Protein AF-A0A8J3EZW5-F1 (afdb_monomer)

Organism: NCBI:txid1769422

pLDDT: mean 78.58, std 23.77, range [29.58, 97.38]

Secondary structure (DSSP, 8-state):
---HHHHHHHHHHHHHHTT-PPPPHHHHHHHHHHS-TT--HHHHHHHHHHHHHH--SSPPPPHHHHHHHHHHHHHHTSPPHHHHHHHHHHHHHHHTSPPPHHHHHHHHHHHHTT--HHHHHHHHH-TT-HHHHHHH-------TT--------TTS-----------------------------

Nearest PDB structures (foldseek):
  8a22-assembly1_Ba  TM=3.386E-01  e=8.546E+00  Polytomella magna

Structure (mmCIF, N/CA/C/O backbone):
data_AF-A0A8J3EZW5-F1
#
_entry.id   AF-A0A8J3EZW5-F1
#
loop_
_atom_site.group_PDB
_atom_site.id
_atom_site.type_symbol
_atom_site.label_atom_id
_atom_site.label_alt_id
_atom_site.label_comp_id
_atom_site.label_asym_id
_atom_site.label_entity_id
_atom_site.label_seq_id
_atom_site.pdbx_PDB_ins_code
_atom_site.Cartn_x
_atom_site.Cartn_y
_atom_site.Cartn_z
_atom_site.occupancy
_atom_site.B_iso_or_equiv
_atom_site.auth_seq_id
_atom_site.auth_comp_id
_atom_site.auth_asym_id
_atom_site.auth_atom_id
_atom_site.pdbx_PDB_model_num
ATOM 1 N N . MET A 1 1 ? 6.376 -8.575 -1.047 1.00 81.88 1 MET A N 1
ATOM 2 C CA . MET A 1 1 ? 7.688 -8.166 -1.581 1.00 81.88 1 MET A CA 1
ATOM 3 C C . MET A 1 1 ? 7.704 -8.375 -3.080 1.00 81.88 1 MET A C 1
ATOM 5 O O . MET A 1 1 ? 7.198 -9.392 -3.545 1.00 81.88 1 MET A O 1
ATOM 9 N N . ILE A 1 2 ? 8.243 -7.406 -3.815 1.00 90.25 2 ILE A N 1
ATOM 10 C CA . ILE A 1 2 ? 8.359 -7.449 -5.274 1.00 90.25 2 ILE A CA 1
ATOM 11 C C . ILE A 1 2 ? 9.535 -8.356 -5.648 1.00 90.25 2 ILE A C 1
ATOM 13 O O . ILE A 1 2 ? 10.631 -8.223 -5.114 1.00 90.25 2 ILE A O 1
ATOM 17 N N . THR A 1 3 ? 9.293 -9.305 -6.547 1.00 93.94 3 THR A N 1
ATOM 18 C CA . THR A 1 3 ? 10.327 -10.206 -7.078 1.00 93.94 3 THR A CA 1
ATOM 19 C C . THR A 1 3 ? 11.099 -9.544 -8.224 1.00 93.94 3 THR A C 1
ATOM 21 O O . THR A 1 3 ? 10.545 -8.668 -8.893 1.00 93.94 3 THR A O 1
ATOM 24 N N . PRO A 1 4 ? 12.323 -10.002 -8.553 1.00 94.06 4 PRO A N 1
ATOM 25 C CA . PRO A 1 4 ? 13.078 -9.468 -9.689 1.00 94.06 4 PRO A CA 1
ATOM 26 C C . PRO A 1 4 ? 12.307 -9.512 -11.011 1.00 94.06 4 PRO A C 1
ATOM 28 O O . PRO A 1 4 ? 12.302 -8.546 -11.765 1.00 94.06 4 PRO A O 1
ATOM 31 N N . LYS A 1 5 ? 11.549 -10.588 -11.252 1.00 94.56 5 LYS A N 1
ATOM 32 C CA . LYS A 1 5 ? 10.679 -10.709 -12.430 1.00 94.56 5 LYS A CA 1
ATOM 33 C C . LYS A 1 5 ? 9.590 -9.630 -12.468 1.00 94.56 5 LYS A C 1
ATOM 35 O O . LYS A 1 5 ? 9.271 -9.106 -13.531 1.00 94.56 5 LYS A O 1
ATOM 40 N N . GLN A 1 6 ? 9.001 -9.308 -11.319 1.00 95.50 6 GLN A N 1
ATOM 41 C CA . GLN A 1 6 ? 7.971 -8.274 -11.218 1.00 95.50 6 GLN A CA 1
ATOM 42 C C . GLN A 1 6 ? 8.565 -6.867 -11.351 1.00 95.50 6 GLN A C 1
ATOM 44 O O . GLN A 1 6 ? 7.979 -6.032 -12.035 1.00 95.50 6 GLN A O 1
ATOM 49 N N . ALA A 1 7 ? 9.734 -6.618 -10.758 1.00 95.06 7 ALA A N 1
ATOM 50 C CA . ALA A 1 7 ? 10.471 -5.370 -10.937 1.00 95.06 7 ALA A CA 1
ATOM 51 C C . ALA A 1 7 ? 10.859 -5.150 -12.405 1.00 95.06 7 ALA A C 1
ATOM 53 O O . ALA A 1 7 ? 10.607 -4.074 -12.943 1.00 95.06 7 ALA A O 1
ATOM 54 N N . ALA A 1 8 ? 11.347 -6.191 -13.086 1.00 95.06 8 ALA A N 1
ATOM 55 C CA . ALA A 1 8 ? 11.628 -6.143 -14.516 1.00 95.06 8 ALA A CA 1
ATOM 56 C C . ALA A 1 8 ? 10.375 -5.766 -15.319 1.00 95.06 8 ALA A C 1
ATOM 58 O O . ALA A 1 8 ? 10.447 -4.879 -16.158 1.00 95.06 8 ALA A O 1
ATOM 59 N N . ALA A 1 9 ? 9.208 -6.344 -15.010 1.00 95.19 9 ALA A N 1
ATOM 60 C CA . ALA A 1 9 ? 7.954 -5.989 -15.680 1.00 95.19 9 ALA A CA 1
ATOM 61 C C . ALA A 1 9 ? 7.534 -4.521 -15.456 1.00 95.19 9 ALA A C 1
ATOM 63 O O . ALA A 1 9 ? 6.994 -3.885 -16.366 1.00 95.19 9 ALA A O 1
ATOM 64 N N . ILE A 1 10 ? 7.780 -3.967 -14.263 1.00 95.38 10 ILE A N 1
ATOM 65 C CA . ILE A 1 10 ? 7.526 -2.550 -13.965 1.00 95.38 10 ILE A CA 1
ATOM 66 C C . ILE A 1 10 ? 8.482 -1.661 -14.773 1.00 95.38 10 ILE A C 1
ATOM 68 O O . ILE A 1 10 ? 8.026 -0.729 -15.437 1.00 95.38 10 ILE A O 1
ATOM 72 N N . LEU A 1 11 ? 9.780 -1.978 -14.778 1.00 95.12 11 LEU A N 1
ATOM 73 C CA . LEU A 1 11 ? 10.787 -1.258 -15.560 1.00 95.12 11 LEU A CA 1
ATOM 74 C C . LEU A 1 11 ? 10.524 -1.347 -17.063 1.00 95.12 11 LEU A C 1
ATOM 76 O O . LEU A 1 11 ? 10.624 -0.335 -17.744 1.00 95.12 11 LEU A O 1
ATOM 80 N N . THR A 1 12 ? 10.092 -2.502 -17.583 1.00 94.69 12 THR A N 1
ATOM 81 C CA . THR A 1 12 ? 9.681 -2.638 -18.991 1.00 94.69 12 THR A CA 1
ATOM 82 C C . THR A 1 12 ? 8.599 -1.622 -19.317 1.00 94.69 12 THR A C 1
ATOM 84 O O . THR A 1 12 ? 8.679 -0.927 -20.324 1.00 94.69 12 THR A O 1
ATOM 87 N N . LYS A 1 13 ? 7.590 -1.496 -18.449 1.00 93.00 13 LYS A N 1
ATOM 88 C CA . LYS A 1 13 ? 6.504 -0.545 -18.666 1.00 93.00 13 LYS A CA 1
ATOM 89 C C . LYS A 1 13 ? 6.995 0.899 -18.679 1.00 93.00 13 LYS A C 1
ATOM 91 O O . LYS A 1 13 ? 6.542 1.665 -19.520 1.00 93.00 13 LYS A O 1
ATOM 96 N N . ILE A 1 14 ? 7.906 1.258 -17.778 1.00 93.38 14 ILE A N 1
ATOM 97 C CA . ILE A 1 14 ? 8.523 2.589 -17.751 1.00 93.38 14 ILE A CA 1
ATOM 98 C C . ILE A 1 14 ? 9.315 2.817 -19.044 1.00 93.38 14 ILE A C 1
ATOM 100 O O . ILE A 1 14 ? 9.076 3.799 -19.738 1.00 93.38 14 ILE A O 1
ATOM 104 N N . ASN A 1 15 ? 10.180 1.880 -19.426 1.00 92.50 15 ASN A N 1
ATOM 105 C CA . ASN A 1 15 ? 11.034 1.989 -20.608 1.00 92.50 15 ASN A CA 1
ATOM 106 C C . ASN A 1 15 ? 10.245 2.045 -21.921 1.00 92.50 15 ASN A C 1
ATOM 108 O O . ASN A 1 15 ? 10.671 2.725 -22.853 1.00 92.50 15 ASN A O 1
ATOM 112 N N . LEU A 1 16 ? 9.085 1.384 -22.006 1.00 91.44 16 LEU A N 1
ATOM 113 C CA . LEU A 1 16 ? 8.186 1.479 -23.160 1.00 91.44 16 LEU A CA 1
ATOM 114 C C . LEU A 1 16 ? 7.718 2.918 -23.417 1.00 91.44 16 LEU A C 1
ATOM 116 O O . LEU A 1 16 ? 7.551 3.294 -24.574 1.00 91.44 16 LEU A O 1
ATOM 120 N N . HIS A 1 17 ? 7.563 3.735 -22.370 1.00 89.44 17 HIS A N 1
ATOM 121 C CA . HIS A 1 17 ? 7.252 5.159 -22.526 1.00 89.44 17 HIS A CA 1
ATOM 122 C C . HIS A 1 17 ? 8.440 5.983 -23.046 1.00 89.44 17 HIS A C 1
ATOM 124 O O . HIS A 1 17 ? 8.227 7.065 -23.581 1.00 89.44 17 HIS A O 1
ATOM 130 N N . HIS A 1 18 ? 9.667 5.460 -22.951 1.00 88.69 18 HIS A N 1
ATOM 131 C CA . HIS A 1 18 ? 10.911 6.137 -23.342 1.00 88.69 18 HIS A CA 1
ATOM 132 C C . HIS A 1 18 ? 11.586 5.479 -24.551 1.00 88.69 18 HIS A C 1
ATOM 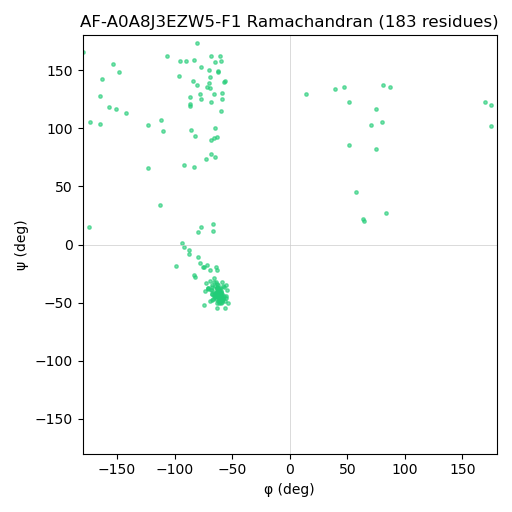134 O O . HIS A 1 18 ? 12.808 5.428 -24.631 1.00 88.69 18 HIS A O 1
ATOM 140 N N . GLY A 1 19 ? 10.802 4.942 -25.490 1.00 87.75 19 GLY A N 1
ATOM 141 C CA . GLY A 1 19 ? 11.341 4.355 -26.722 1.00 87.75 19 GLY A CA 1
ATOM 142 C C . GLY A 1 19 ? 11.808 2.905 -26.586 1.00 87.75 19 GLY A C 1
ATOM 143 O O . GLY A 1 19 ? 12.676 2.472 -27.337 1.00 87.75 19 GLY A O 1
ATOM 144 N N . ASN A 1 20 ? 11.222 2.146 -25.652 1.00 88.31 20 ASN A N 1
ATOM 145 C CA . ASN A 1 20 ? 11.522 0.728 -25.427 1.00 88.31 20 ASN A CA 1
ATOM 146 C C . ASN A 1 20 ? 13.008 0.475 -25.108 1.00 88.31 20 ASN A C 1
ATOM 148 O O . ASN A 1 20 ? 13.639 -0.431 -25.654 1.00 88.31 20 ASN A O 1
ATOM 152 N N . MET A 1 21 ? 13.561 1.302 -24.219 1.00 87.88 21 MET A N 1
ATOM 153 C CA . MET A 1 21 ? 14.942 1.177 -23.754 1.00 87.88 21 MET A CA 1
ATOM 154 C C . MET A 1 21 ? 15.200 -0.213 -23.145 1.00 87.88 21 MET A C 1
ATOM 156 O O . MET A 1 21 ? 14.344 -0.734 -22.417 1.00 87.88 21 MET A O 1
ATOM 160 N N . PRO A 1 22 ? 16.372 -0.822 -23.398 1.00 90.38 22 PRO A N 1
ATOM 161 C CA . PRO A 1 22 ? 16.718 -2.103 -22.800 1.00 90.38 22 PRO A CA 1
ATOM 162 C C . PRO A 1 22 ? 16.791 -1.986 -21.274 1.00 90.38 22 PRO A C 1
ATOM 164 O O . PRO A 1 22 ? 17.115 -0.931 -20.725 1.00 90.38 22 PRO A O 1
ATOM 167 N N . ILE A 1 23 ? 16.462 -3.078 -20.587 1.00 90.56 23 ILE A N 1
ATOM 168 C CA . ILE A 1 23 ? 16.626 -3.172 -19.136 1.00 90.56 23 ILE A CA 1
ATOM 169 C C . ILE A 1 23 ? 18.050 -3.635 -18.866 1.00 90.56 23 ILE A C 1
ATOM 171 O O . ILE A 1 23 ? 18.478 -4.653 -19.402 1.00 90.56 23 ILE A O 1
ATOM 175 N N . ASP A 1 24 ? 18.747 -2.875 -18.033 1.00 92.06 24 ASP A N 1
ATOM 176 C CA . ASP A 1 24 ? 20.069 -3.210 -17.523 1.00 92.06 24 ASP A CA 1
ATOM 177 C C . ASP A 1 24 ? 19.957 -3.878 -16.144 1.00 92.06 24 ASP A C 1
ATOM 179 O O . ASP A 1 24 ? 19.093 -3.517 -15.335 1.00 92.06 24 ASP A O 1
ATOM 183 N N . ASP A 1 25 ? 20.837 -4.840 -15.863 1.00 93.81 25 ASP A N 1
ATOM 184 C CA . ASP A 1 25 ? 20.827 -5.606 -14.612 1.00 93.81 25 ASP A CA 1
ATOM 185 C C . ASP A 1 25 ? 21.117 -4.705 -13.405 1.00 93.81 25 ASP A C 1
ATOM 187 O O . ASP A 1 25 ? 20.515 -4.870 -12.340 1.00 93.81 25 ASP A O 1
ATOM 191 N N . PHE A 1 26 ? 21.983 -3.701 -13.579 1.00 93.50 26 PHE A N 1
ATOM 192 C CA . PHE A 1 26 ? 22.257 -2.709 -12.542 1.00 93.50 26 PHE A CA 1
ATOM 193 C C . PHE A 1 26 ? 21.016 -1.858 -12.246 1.00 93.50 26 PHE A C 1
ATOM 195 O O . PHE A 1 26 ? 20.637 -1.704 -11.087 1.00 93.50 26 PHE A O 1
ATOM 202 N N . ALA A 1 27 ? 20.317 -1.386 -13.284 1.00 91.00 27 ALA A N 1
ATOM 203 C CA . ALA A 1 27 ? 19.072 -0.635 -13.118 1.00 91.00 27 ALA A CA 1
ATOM 204 C C . ALA A 1 27 ? 17.984 -1.459 -12.405 1.00 91.00 27 ALA A C 1
ATOM 206 O O . ALA A 1 27 ? 17.246 -0.928 -11.572 1.00 91.00 27 ALA A O 1
ATOM 207 N N . LEU A 1 28 ? 17.899 -2.762 -12.694 1.00 95.00 28 LEU A N 1
ATOM 208 C CA . LEU A 1 28 ? 16.987 -3.675 -12.007 1.00 95.00 28 LEU A CA 1
ATOM 209 C C . LEU A 1 28 ? 17.338 -3.834 -10.522 1.00 95.00 28 LEU A C 1
ATOM 211 O O . LEU A 1 28 ? 16.439 -3.778 -9.679 1.00 95.00 28 LEU A O 1
ATOM 215 N N . ALA A 1 29 ? 18.621 -4.017 -10.202 1.00 94.69 29 ALA A N 1
ATOM 216 C CA . ALA A 1 29 ? 19.091 -4.139 -8.826 1.00 94.69 29 ALA A CA 1
ATOM 217 C C . ALA A 1 29 ? 18.807 -2.861 -8.023 1.00 94.69 29 ALA A C 1
ATOM 219 O O . ALA A 1 29 ? 18.170 -2.930 -6.974 1.00 94.69 29 ALA A O 1
ATOM 220 N N . THR A 1 30 ? 19.159 -1.690 -8.562 1.00 94.94 30 THR A N 1
ATOM 221 C CA . THR A 1 30 ? 18.878 -0.397 -7.921 1.00 94.94 30 THR A CA 1
ATOM 222 C C . THR A 1 30 ? 17.380 -0.180 -7.712 1.00 94.94 30 THR A C 1
ATOM 224 O O . THR A 1 30 ? 16.957 0.257 -6.645 1.00 94.94 30 THR A O 1
ATOM 227 N N . PHE A 1 31 ? 16.541 -0.540 -8.689 1.00 94.81 31 PHE A N 1
ATOM 228 C CA . PHE A 1 31 ? 15.091 -0.424 -8.537 1.00 94.81 31 PHE A CA 1
ATOM 229 C C . PHE A 1 31 ? 14.552 -1.292 -7.389 1.00 94.81 31 PHE A C 1
ATOM 231 O O . PHE A 1 31 ? 13.684 -0.847 -6.638 1.00 94.81 31 PHE A O 1
ATOM 238 N N . LEU A 1 32 ? 15.054 -2.522 -7.244 1.00 94.62 32 LEU A N 1
ATOM 239 C CA . LEU A 1 32 ? 14.665 -3.426 -6.157 1.00 94.62 32 LEU A CA 1
ATOM 240 C C . LEU A 1 32 ? 15.127 -2.932 -4.783 1.00 94.62 32 LEU A C 1
ATOM 242 O O . LEU A 1 32 ? 14.421 -3.154 -3.803 1.00 94.62 32 LEU A O 1
ATOM 246 N N . GLU A 1 33 ? 16.287 -2.285 -4.710 1.00 94.56 33 GLU A N 1
ATOM 247 C CA . GLU A 1 33 ? 16.811 -1.703 -3.470 1.00 94.56 33 GLU A CA 1
ATOM 248 C C . GLU A 1 33 ? 16.023 -0.462 -3.033 1.00 94.56 33 GLU A C 1
ATOM 250 O O . GLU A 1 33 ? 15.793 -0.261 -1.841 1.00 94.56 33 GLU A O 1
ATOM 255 N N . GLU A 1 34 ? 15.582 0.365 -3.983 1.00 95.88 34 GLU A N 1
ATOM 256 C CA . GLU A 1 34 ? 14.859 1.605 -3.684 1.00 95.88 34 GLU A CA 1
ATOM 257 C C . GLU A 1 34 ? 13.357 1.413 -3.435 1.00 95.88 34 GLU A C 1
ATOM 259 O O . GLU A 1 34 ? 12.721 2.245 -2.773 1.00 95.88 34 GLU A O 1
ATOM 264 N N . ILE A 1 35 ? 12.743 0.371 -4.000 1.00 95.38 35 ILE A N 1
ATOM 265 C CA . ILE A 1 35 ? 11.301 0.163 -3.863 1.00 95.38 35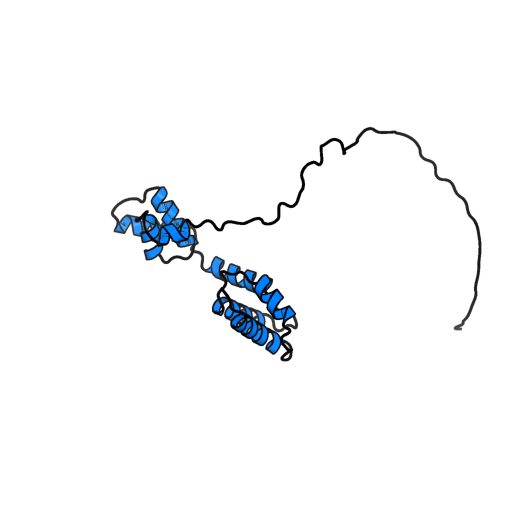 ILE A CA 1
ATOM 266 C C . ILE A 1 35 ? 10.951 -0.290 -2.439 1.00 95.38 35 ILE A C 1
ATOM 268 O O . ILE A 1 35 ? 11.604 -1.152 -1.854 1.00 95.38 35 ILE A O 1
ATOM 272 N N . ASP A 1 36 ? 9.896 0.288 -1.861 1.00 92.81 36 ASP A N 1
ATOM 273 C CA . ASP A 1 36 ? 9.471 -0.080 -0.510 1.00 92.81 36 ASP A CA 1
ATOM 274 C C . ASP A 1 36 ? 8.982 -1.551 -0.495 1.00 92.81 36 ASP A C 1
ATOM 276 O O . ASP A 1 36 ? 8.141 -1.936 -1.317 1.00 92.81 36 ASP A O 1
ATOM 280 N N . PRO A 1 37 ? 9.472 -2.398 0.434 1.00 91.00 37 PRO A N 1
ATOM 281 C CA . PRO A 1 37 ? 9.168 -3.832 0.458 1.00 91.00 37 PRO A CA 1
ATOM 282 C C . PRO A 1 37 ? 7.685 -4.152 0.710 1.00 91.00 37 PRO A C 1
ATOM 284 O O . PRO A 1 37 ? 7.232 -5.268 0.409 1.00 91.00 37 PRO A O 1
ATOM 287 N N . HIS A 1 38 ? 6.932 -3.194 1.258 1.00 89.75 38 HIS A N 1
ATOM 288 C CA . HIS A 1 38 ? 5.501 -3.288 1.534 1.00 89.75 38 HIS A CA 1
ATOM 289 C C . HIS A 1 38 ? 4.628 -2.778 0.384 1.00 89.75 38 HIS A C 1
ATOM 291 O O . HIS A 1 38 ? 3.397 -2.814 0.489 1.00 89.75 38 HIS A O 1
ATOM 297 N N . VAL A 1 39 ? 5.224 -2.280 -0.699 1.00 92.88 39 VAL A N 1
ATOM 298 C CA . VAL A 1 39 ? 4.487 -1.916 -1.908 1.00 92.88 39 VAL A CA 1
ATOM 299 C C . VAL A 1 39 ? 4.217 -3.170 -2.737 1.00 92.88 39 VAL A C 1
ATOM 301 O O . VAL A 1 39 ? 5.060 -4.060 -2.885 1.00 92.88 39 VAL A O 1
ATOM 304 N N . THR A 1 40 ? 2.997 -3.263 -3.254 1.00 93.94 40 THR A N 1
ATOM 305 C CA . THR A 1 40 ? 2.573 -4.354 -4.132 1.00 93.94 40 THR A CA 1
ATOM 306 C C . THR A 1 40 ? 2.826 -4.014 -5.600 1.00 93.94 40 THR A C 1
ATOM 308 O O . THR A 1 40 ? 2.919 -2.852 -5.996 1.00 93.94 40 THR A O 1
ATOM 311 N N . VAL A 1 41 ? 2.915 -5.044 -6.443 1.00 95.31 41 VAL A N 1
ATOM 312 C CA . VAL A 1 41 ? 3.119 -4.861 -7.890 1.00 95.31 41 VAL A CA 1
ATOM 313 C C . VAL A 1 41 ? 1.960 -4.099 -8.526 1.00 95.31 41 VAL A C 1
ATOM 315 O O . VAL A 1 41 ? 2.193 -3.269 -9.404 1.00 95.31 41 VAL A O 1
ATOM 318 N N . ASP A 1 42 ? 0.733 -4.348 -8.070 1.00 95.50 42 ASP A N 1
ATOM 319 C CA . ASP A 1 42 ? -0.459 -3.679 -8.589 1.00 95.50 42 ASP A CA 1
ATOM 320 C C . ASP A 1 42 ? -0.436 -2.183 -8.272 1.00 95.50 42 ASP A C 1
ATOM 322 O O . ASP A 1 42 ? -0.644 -1.370 -9.172 1.00 95.50 42 ASP A O 1
ATOM 326 N N . GLU A 1 43 ? -0.069 -1.808 -7.043 1.00 95.56 43 GLU A N 1
ATOM 327 C CA . GLU A 1 43 ? 0.111 -0.406 -6.647 1.00 95.56 43 GLU A CA 1
ATOM 328 C C . GLU A 1 43 ? 1.206 0.286 -7.471 1.00 95.56 43 GLU A C 1
ATOM 330 O O . GLU A 1 43 ? 1.007 1.409 -7.941 1.00 95.56 43 GLU A O 1
ATOM 335 N N . CYS A 1 44 ? 2.338 -0.388 -7.710 1.00 96.06 44 CYS A N 1
ATOM 336 C CA . CYS A 1 44 ? 3.390 0.120 -8.594 1.00 96.06 44 CYS A CA 1
ATOM 337 C C . CYS A 1 44 ? 2.870 0.339 -10.017 1.00 96.06 44 CYS A C 1
ATOM 339 O O . CYS A 1 44 ? 3.044 1.410 -10.597 1.00 96.06 44 CYS A O 1
ATOM 341 N N . MET A 1 45 ? 2.211 -0.668 -10.589 1.00 96.25 45 MET A N 1
ATOM 342 C CA . MET A 1 45 ? 1.682 -0.611 -11.949 1.00 96.25 45 MET A CA 1
ATOM 343 C C . MET A 1 45 ? 0.618 0.470 -12.108 1.00 96.25 45 MET A C 1
ATOM 345 O O . MET A 1 45 ? 0.551 1.116 -13.156 1.00 96.25 45 MET A O 1
ATOM 349 N N . GLU A 1 46 ? -0.223 0.664 -11.099 1.00 95.88 46 GLU A N 1
ATOM 350 C CA . GLU A 1 46 ? -1.208 1.732 -11.065 1.00 95.88 46 GLU A CA 1
ATOM 351 C C . GLU A 1 46 ? -0.526 3.100 -10.950 1.00 95.88 46 GLU A C 1
ATOM 353 O O . GLU A 1 46 ? -0.895 4.018 -11.676 1.00 95.88 46 GLU A O 1
ATOM 358 N N . ALA A 1 47 ? 0.500 3.243 -10.105 1.00 95.69 47 ALA A N 1
ATOM 359 C CA . ALA A 1 47 ? 1.277 4.475 -9.990 1.00 95.69 47 ALA A CA 1
ATOM 360 C C . ALA A 1 47 ? 1.951 4.854 -11.319 1.00 95.69 47 ALA A C 1
ATOM 362 O O . ALA A 1 47 ? 1.830 6.001 -11.744 1.00 95.69 47 ALA A O 1
ATOM 363 N N . VAL A 1 48 ? 2.568 3.894 -12.019 1.00 94.88 48 VAL A N 1
ATOM 364 C CA . VAL A 1 48 ? 3.161 4.102 -13.354 1.00 94.88 48 VAL A CA 1
ATOM 365 C C . VAL A 1 48 ? 2.103 4.581 -14.352 1.00 94.88 48 VAL A C 1
ATOM 367 O O . VAL A 1 48 ? 2.315 5.574 -15.046 1.00 94.88 48 VAL A O 1
ATOM 370 N N . ARG A 1 49 ? 0.935 3.920 -14.395 1.00 93.69 49 ARG A N 1
ATOM 371 C CA . ARG A 1 49 ? -0.181 4.327 -15.272 1.00 93.69 49 ARG A CA 1
ATOM 372 C C . ARG A 1 49 ? -0.662 5.739 -14.948 1.00 93.69 49 ARG A C 1
ATOM 374 O O . ARG A 1 49 ? -0.795 6.552 -15.854 1.00 93.69 49 ARG A O 1
ATOM 381 N N . SER A 1 50 ? -0.921 6.031 -13.673 1.00 92.81 50 SER A N 1
ATOM 382 C CA . SER A 1 50 ? -1.393 7.347 -13.233 1.00 92.81 50 SER A CA 1
ATOM 383 C C . SER A 1 50 ? -0.377 8.446 -13.546 1.00 92.81 50 SER A C 1
ATOM 385 O O . SER A 1 50 ? -0.774 9.534 -13.951 1.00 92.81 50 SER A O 1
ATOM 387 N N . TYR A 1 51 ? 0.920 8.166 -13.387 1.00 93.81 51 TYR A N 1
ATOM 388 C CA . TYR A 1 51 ? 1.981 9.135 -13.640 1.00 93.81 51 TYR A CA 1
ATOM 389 C C . TYR A 1 51 ? 2.009 9.560 -15.108 1.00 93.81 51 TYR A C 1
ATOM 391 O O . TYR A 1 51 ? 1.886 10.750 -15.395 1.00 93.81 51 TYR A O 1
ATOM 399 N N . TYR A 1 52 ? 2.102 8.597 -16.028 1.00 91.69 52 TYR A N 1
ATOM 400 C CA . TYR A 1 52 ? 2.183 8.885 -17.462 1.00 91.69 52 TYR A CA 1
ATOM 401 C C . TYR A 1 52 ? 0.847 9.324 -18.076 1.00 91.69 52 TYR A C 1
ATOM 403 O O . TYR A 1 52 ? 0.844 9.987 -19.106 1.00 91.69 52 TYR A O 1
ATOM 411 N N . ALA A 1 53 ? -0.291 9.045 -17.432 1.00 90.69 53 ALA A N 1
ATOM 412 C CA . ALA A 1 53 ? -1.574 9.628 -17.833 1.00 90.69 53 ALA A CA 1
ATOM 413 C C . ALA A 1 53 ? -1.658 11.141 -17.551 1.00 90.69 53 ALA A C 1
ATOM 415 O O . ALA A 1 53 ? -2.348 11.862 -18.263 1.00 90.69 53 ALA A O 1
ATOM 416 N N . GLN A 1 54 ? -0.978 11.621 -16.504 1.00 87.81 54 GLN A N 1
ATOM 417 C CA . GLN A 1 54 ? -1.014 13.028 -16.076 1.00 87.81 54 GLN A CA 1
ATOM 418 C C . GLN A 1 54 ? 0.189 13.837 -16.570 1.00 87.81 54 GLN A C 1
ATOM 420 O O . GLN A 1 54 ? 0.149 15.064 -16.575 1.00 87.81 54 GLN A O 1
ATOM 425 N N . ASN A 1 55 ? 1.268 13.162 -16.963 1.00 83.31 55 ASN A N 1
ATOM 426 C CA . ASN A 1 55 ? 2.501 13.780 -17.424 1.00 83.31 55 ASN A CA 1
ATOM 427 C C . ASN A 1 55 ? 2.808 13.253 -18.825 1.00 83.31 55 ASN A C 1
ATOM 429 O O . ASN A 1 55 ? 3.320 12.148 -18.972 1.00 83.31 55 ASN A O 1
ATOM 433 N N . ALA A 1 56 ? 2.542 14.068 -19.844 1.00 68.50 56 ALA A N 1
ATOM 434 C CA . ALA A 1 56 ? 2.887 13.763 -21.234 1.00 68.50 56 ALA A CA 1
ATOM 435 C C . ALA A 1 56 ? 4.387 13.967 -21.549 1.00 68.50 56 ALA A C 1
ATOM 437 O O . ALA A 1 56 ? 4.752 14.100 -22.711 1.00 68.50 56 ALA A O 1
ATOM 438 N N . GLY A 1 57 ? 5.243 14.087 -20.528 1.00 63.56 57 GLY A N 1
ATOM 439 C CA . GLY A 1 57 ? 6.619 14.566 -20.674 1.00 63.56 57 GLY A CA 1
ATOM 440 C C . GLY A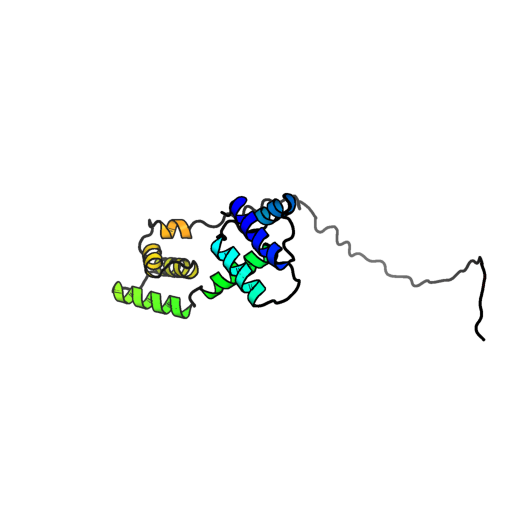 1 57 ? 7.690 13.487 -20.541 1.00 63.56 57 GLY A C 1
ATOM 441 O O . GLY A 1 57 ? 7.481 12.457 -19.903 1.00 63.56 57 GLY A O 1
ATOM 442 N N . ASP A 1 58 ? 8.884 13.823 -21.032 1.00 67.75 58 ASP A N 1
ATOM 443 C CA . ASP A 1 58 ? 10.117 13.011 -21.076 1.00 67.75 58 ASP A CA 1
ATOM 444 C C . ASP A 1 58 ? 10.735 12.697 -19.699 1.00 67.75 58 ASP A C 1
ATOM 446 O O . ASP A 1 58 ? 11.881 12.257 -19.584 1.00 67.75 58 ASP A O 1
ATOM 450 N N . LYS A 1 59 ? 10.009 12.960 -18.607 1.00 85.25 59 LYS A N 1
ATOM 451 C CA . LYS A 1 59 ? 10.532 12.744 -17.260 1.00 85.25 59 LYS A CA 1
ATOM 452 C C . LYS A 1 59 ? 10.490 11.262 -16.916 1.00 85.25 59 LYS A C 1
ATOM 454 O O . LYS A 1 59 ? 9.449 10.599 -16.955 1.00 85.25 59 LYS A O 1
ATOM 459 N N . TRP A 1 60 ? 11.653 10.757 -16.532 1.00 87.94 60 TRP A N 1
ATOM 460 C CA . TRP A 1 60 ? 11.798 9.399 -16.042 1.00 87.94 60 TRP A CA 1
ATOM 461 C C . TRP A 1 60 ? 11.124 9.234 -14.683 1.00 87.94 60 TRP A C 1
ATOM 463 O O . TRP A 1 60 ? 11.262 10.067 -13.783 1.00 87.94 60 TRP A O 1
ATOM 473 N N . LEU A 1 61 ? 10.379 8.140 -14.545 1.00 92.50 61 LEU A N 1
ATOM 474 C CA . LEU A 1 61 ? 9.740 7.765 -13.296 1.00 92.50 61 LEU A CA 1
ATOM 475 C C . LEU A 1 61 ? 10.722 6.945 -12.454 1.00 92.50 61 LEU A C 1
ATOM 477 O O . LEU A 1 61 ? 11.175 5.888 -12.880 1.00 92.50 61 LEU A O 1
ATOM 481 N N . THR A 1 62 ? 11.028 7.425 -11.251 1.00 93.44 62 THR A N 1
ATOM 482 C CA . THR A 1 62 ? 11.938 6.756 -10.309 1.00 93.44 62 THR A CA 1
ATOM 483 C C . THR A 1 62 ? 11.180 5.891 -9.299 1.00 93.44 62 THR A C 1
ATOM 485 O O . THR A 1 62 ? 10.003 6.142 -9.013 1.00 93.44 62 THR A O 1
ATOM 488 N N . ALA A 1 63 ? 11.857 4.908 -8.694 1.00 94.75 63 ALA A N 1
ATOM 489 C CA . ALA A 1 63 ? 11.278 4.069 -7.640 1.00 94.75 63 ALA A CA 1
ATOM 490 C C . ALA A 1 63 ? 10.805 4.909 -6.439 1.00 94.75 63 ALA A C 1
ATOM 492 O O . ALA A 1 63 ? 9.676 4.752 -5.967 1.00 94.75 63 ALA A O 1
ATOM 493 N N . GLY A 1 64 ? 11.598 5.902 -6.019 1.00 95.31 64 GLY A N 1
ATOM 494 C CA . GLY A 1 64 ? 11.203 6.845 -4.967 1.00 95.31 64 GLY A CA 1
ATOM 495 C C . GLY A 1 64 ? 9.902 7.605 -5.267 1.00 95.31 64 GLY A C 1
ATOM 496 O O . GLY A 1 64 ? 9.077 7.813 -4.372 1.00 95.31 64 GLY A O 1
ATOM 497 N N . LYS A 1 65 ? 9.657 7.976 -6.531 1.00 95.44 65 LYS A N 1
ATOM 498 C CA . LYS A 1 65 ? 8.405 8.634 -6.933 1.00 95.44 65 LYS A CA 1
ATOM 499 C C . LYS A 1 65 ? 7.219 7.672 -6.889 1.00 95.44 65 LYS A C 1
ATOM 501 O O . LYS A 1 65 ? 6.148 8.080 -6.440 1.00 95.44 65 LYS A O 1
ATOM 506 N N . ILE A 1 66 ? 7.411 6.415 -7.289 1.00 96.00 66 ILE A N 1
ATOM 507 C CA . ILE A 1 66 ? 6.392 5.363 -7.157 1.00 96.00 66 ILE A CA 1
ATOM 508 C C . ILE A 1 66 ? 6.008 5.197 -5.684 1.00 96.00 66 ILE A C 1
ATOM 510 O O . ILE A 1 66 ? 4.827 5.304 -5.356 1.00 96.00 66 ILE A O 1
ATOM 514 N N . ASN A 1 67 ? 6.988 5.061 -4.785 1.00 96.50 67 ASN A N 1
ATOM 515 C CA . ASN A 1 67 ? 6.747 4.965 -3.341 1.00 96.50 67 ASN A CA 1
ATOM 516 C C . ASN A 1 67 ? 5.933 6.162 -2.816 1.00 96.50 67 ASN A C 1
ATOM 518 O O . ASN A 1 67 ? 4.974 5.989 -2.061 1.00 96.50 67 ASN A O 1
ATOM 522 N N . ALA A 1 68 ? 6.273 7.383 -3.244 1.00 96.25 68 ALA A N 1
ATOM 523 C CA . ALA A 1 68 ? 5.543 8.589 -2.859 1.00 96.25 68 ALA A CA 1
ATOM 524 C C . ALA A 1 68 ? 4.093 8.595 -3.374 1.00 96.25 68 ALA A C 1
ATOM 526 O O . ALA A 1 68 ? 3.184 8.980 -2.640 1.00 96.25 68 ALA A O 1
ATOM 527 N N . MET A 1 69 ? 3.856 8.146 -4.609 1.00 96.00 69 MET A N 1
ATOM 528 C CA . MET A 1 69 ? 2.511 8.059 -5.187 1.00 96.00 69 MET A CA 1
ATOM 529 C C . MET A 1 69 ? 1.653 6.999 -4.496 1.00 96.00 69 MET A C 1
ATOM 531 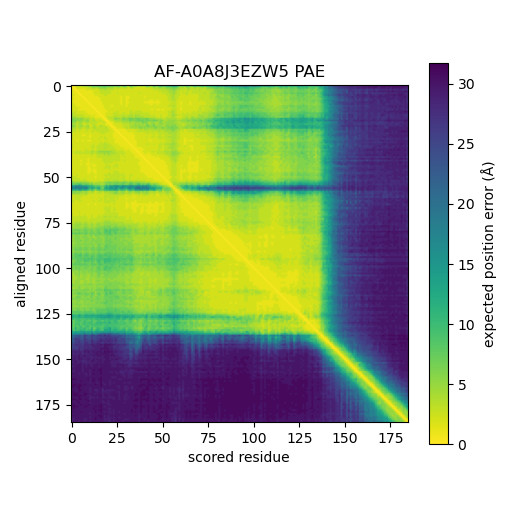O O . MET A 1 69 ? 0.490 7.263 -4.197 1.00 96.00 69 MET A O 1
ATOM 535 N N . VAL A 1 70 ? 2.216 5.826 -4.200 1.00 95.94 70 VAL A N 1
ATOM 536 C CA . VAL A 1 70 ? 1.510 4.771 -3.459 1.00 95.94 70 VAL A CA 1
ATOM 537 C C . VAL A 1 70 ? 1.171 5.248 -2.050 1.00 95.94 70 VAL A C 1
ATOM 539 O O . VAL A 1 70 ? 0.037 5.081 -1.602 1.00 95.94 70 VAL A O 1
ATOM 542 N N . ARG A 1 71 ? 2.106 5.925 -1.370 1.00 94.88 71 ARG A N 1
ATOM 543 C CA . ARG A 1 71 ? 1.847 6.542 -0.063 1.00 94.88 71 ARG A CA 1
ATOM 544 C C . ARG A 1 71 ? 0.713 7.561 -0.137 1.00 94.88 71 ARG A C 1
ATOM 546 O O . ARG A 1 71 ? -0.215 7.466 0.654 1.00 94.88 71 ARG A O 1
ATOM 553 N N . ALA A 1 72 ? 0.738 8.459 -1.122 1.00 94.62 72 ALA A N 1
ATOM 554 C CA . ALA A 1 72 ? -0.320 9.446 -1.315 1.00 94.62 72 ALA A CA 1
ATOM 555 C C . ALA A 1 72 ? -1.692 8.791 -1.558 1.00 94.62 72 ALA A C 1
ATOM 557 O O . ALA A 1 72 ? -2.685 9.230 -0.984 1.00 94.62 72 ALA A O 1
ATOM 558 N N . LYS A 1 73 ? -1.755 7.707 -2.345 1.00 93.94 73 LYS A N 1
ATOM 559 C CA . LYS A 1 73 ? -2.995 6.937 -2.544 1.00 93.94 73 LYS A CA 1
ATOM 560 C C . LYS A 1 73 ? -3.483 6.287 -1.250 1.00 93.94 73 LYS A C 1
ATOM 562 O O . LYS A 1 73 ? -4.656 6.415 -0.914 1.00 93.94 73 LYS A O 1
ATOM 567 N N . ARG A 1 74 ? -2.596 5.638 -0.492 1.00 92.94 74 ARG A N 1
ATOM 568 C CA . ARG A 1 74 ? -2.936 5.036 0.811 1.00 92.94 74 ARG A CA 1
ATOM 569 C C . ARG A 1 74 ? -3.398 6.088 1.822 1.00 92.94 74 ARG A C 1
ATOM 571 O O . ARG A 1 74 ? -4.350 5.848 2.557 1.00 92.94 74 ARG A O 1
ATOM 578 N N . ASP A 1 75 ? -2.760 7.254 1.842 1.00 91.69 75 ASP A N 1
ATOM 579 C CA . ASP A 1 75 ? -3.149 8.367 2.707 1.00 91.69 75 ASP A CA 1
ATOM 580 C C . ASP A 1 75 ? -4.511 8.950 2.304 1.00 91.69 75 ASP A C 1
ATOM 582 O O . ASP A 1 75 ? -5.307 9.267 3.184 1.00 91.69 75 ASP A O 1
ATOM 586 N N . ALA A 1 76 ? -4.825 9.016 1.006 1.00 91.38 76 ALA A N 1
ATOM 587 C CA . ALA A 1 76 ? -6.139 9.440 0.517 1.00 91.38 76 ALA A CA 1
ATOM 588 C C . ALA A 1 76 ? -7.268 8.465 0.899 1.00 91.38 76 ALA A C 1
ATOM 590 O O . ALA A 1 76 ? -8.406 8.886 1.086 1.00 91.38 76 ALA A O 1
ATOM 591 N N . LEU A 1 77 ? -6.958 7.173 1.051 1.00 91.62 77 LEU A N 1
ATOM 592 C CA . LEU A 1 77 ? -7.901 6.158 1.534 1.00 91.62 77 LEU A CA 1
ATOM 593 C C . LEU A 1 77 ? -8.071 6.170 3.059 1.00 91.62 77 LEU A C 1
ATOM 595 O O . LEU A 1 77 ? -8.949 5.482 3.586 1.00 91.62 77 LEU A O 1
ATOM 599 N N . ARG A 1 78 ? -7.226 6.906 3.793 1.00 92.25 78 ARG A N 1
ATOM 600 C CA . ARG A 1 78 ? -7.259 6.912 5.254 1.00 92.25 78 ARG A CA 1
ATOM 601 C C . ARG A 1 78 ? -8.547 7.595 5.738 1.00 92.25 78 ARG A C 1
ATOM 603 O O . ARG A 1 78 ? -8.739 8.774 5.445 1.00 92.25 78 ARG A O 1
ATOM 610 N N . PRO A 1 79 ? -9.386 6.913 6.542 1.00 93.81 79 PRO A N 1
ATOM 611 C CA . PRO A 1 79 ? -10.606 7.506 7.092 1.00 93.81 79 PRO A CA 1
ATOM 612 C C . PRO A 1 79 ? -10.291 8.778 7.876 1.00 93.81 79 PRO A C 1
ATOM 614 O O . PRO A 1 79 ? -9.281 8.805 8.582 1.00 93.81 79 PRO A O 1
ATOM 617 N N . SER A 1 80 ? -11.126 9.813 7.778 1.00 93.50 80 SER A N 1
ATOM 618 C CA . SER A 1 80 ? -10.966 11.054 8.552 1.00 93.50 80 SER A CA 1
ATOM 619 C C . SER A 1 80 ? -11.220 10.828 10.050 1.00 93.50 80 SER A C 1
ATOM 621 O O . SER A 1 80 ? -11.823 9.827 10.433 1.00 93.50 80 SER A O 1
ATOM 623 N N . ASP A 1 81 ? -10.779 11.745 10.922 1.00 93.88 81 ASP A N 1
ATOM 624 C CA . ASP A 1 81 ? -11.045 11.618 12.370 1.00 93.88 81 ASP A CA 1
ATOM 625 C C . ASP A 1 81 ? -12.541 11.594 12.676 1.00 93.88 81 ASP A C 1
ATOM 627 O O . ASP A 1 81 ? -12.990 10.785 13.483 1.00 93.88 81 ASP A O 1
ATOM 631 N N . TRP A 1 82 ? -13.311 12.431 11.978 1.00 96.12 82 TRP A N 1
ATOM 632 C CA . TRP A 1 82 ? -14.763 12.455 12.104 1.00 96.12 82 TRP A CA 1
ATOM 633 C C . TRP A 1 82 ? -15.386 11.110 11.721 1.00 96.12 82 TRP A C 1
ATOM 635 O O . TRP A 1 82 ? -16.199 10.580 12.471 1.00 96.12 82 TRP A O 1
ATOM 645 N N . GLN A 1 83 ? -14.960 10.519 10.600 1.00 96.12 83 GLN A N 1
ATOM 646 C CA . GLN A 1 83 ? -15.476 9.222 10.165 1.00 96.12 83 GLN A CA 1
ATOM 647 C C . GLN A 1 83 ? -15.154 8.124 11.185 1.00 96.12 83 GLN A C 1
ATOM 649 O O . GLN A 1 83 ? -16.020 7.320 11.509 1.00 96.12 83 GLN A O 1
ATOM 654 N N . VAL A 1 84 ? -13.931 8.105 11.725 1.00 96.69 84 VAL A N 1
ATOM 655 C CA . VAL A 1 84 ? -13.555 7.131 12.759 1.00 96.69 84 VAL A CA 1
ATOM 656 C C . VAL A 1 84 ? -14.398 7.313 14.022 1.00 96.69 84 VAL A C 1
ATOM 658 O O . VAL A 1 84 ? -14.788 6.324 14.634 1.00 96.69 84 VAL A O 1
ATOM 661 N N . GLN A 1 85 ? -14.692 8.554 14.410 1.00 96.25 85 GLN A N 1
ATOM 662 C CA . GLN A 1 85 ? -15.516 8.843 15.581 1.00 96.25 85 GLN A CA 1
ATOM 663 C C . GLN A 1 85 ? -16.981 8.425 15.384 1.00 96.25 85 GLN A C 1
ATOM 665 O O . GLN A 1 85 ? -17.609 7.899 16.305 1.00 96.25 85 GLN A O 1
ATOM 670 N N . GLU A 1 86 ? -17.522 8.626 14.185 1.00 97.38 86 GLU A N 1
ATOM 671 C CA . GLU A 1 86 ? -18.878 8.194 13.849 1.00 97.38 86 GLU A CA 1
ATOM 672 C C . GLU A 1 86 ? -18.984 6.665 13.830 1.00 97.38 86 GLU A C 1
ATOM 674 O O . GLU A 1 86 ? -19.859 6.088 14.470 1.00 97.38 86 GLU A O 1
ATOM 679 N N . GLU A 1 87 ? -18.034 5.990 13.185 1.00 97.19 87 GLU A N 1
ATOM 680 C CA . GLU A 1 87 ? -17.973 4.528 13.155 1.00 97.19 87 GLU A CA 1
ATOM 681 C C . GLU A 1 87 ? -17.765 3.924 14.554 1.00 97.19 87 GLU A C 1
ATOM 683 O O . GLU A 1 87 ? -18.319 2.866 14.853 1.00 97.19 87 GLU A O 1
ATOM 688 N N . SER A 1 88 ? -17.014 4.590 15.443 1.00 96.75 88 SER A N 1
ATOM 689 C CA . SER A 1 88 ? -16.914 4.144 16.837 1.00 96.75 88 SER A CA 1
ATOM 690 C C . SER A 1 88 ? -18.237 4.293 17.581 1.00 96.75 88 SER A C 1
ATOM 692 O O . SER A 1 88 ? -18.596 3.392 18.328 1.00 96.75 88 SER A O 1
ATOM 694 N N . ARG A 1 89 ? -18.995 5.372 17.341 1.00 97.00 89 ARG A N 1
ATOM 695 C CA . ARG A 1 89 ? -20.320 5.557 17.952 1.00 97.00 89 ARG A CA 1
ATOM 696 C C . ARG A 1 89 ? -21.296 4.473 17.489 1.00 97.00 89 ARG A C 1
ATOM 698 O O . ARG A 1 89 ? -22.025 3.924 18.306 1.00 97.00 89 ARG A O 1
ATOM 705 N N . GLN A 1 90 ? -21.271 4.125 16.203 1.00 96.12 90 GLN A N 1
ATOM 706 C CA . GLN A 1 90 ? -22.074 3.021 15.665 1.00 96.12 90 GLN A CA 1
ATOM 707 C C . GLN A 1 90 ? -21.705 1.684 16.318 1.00 96.12 90 GLN A C 1
ATOM 709 O O . GLN A 1 90 ? -22.579 0.881 16.638 1.00 96.12 90 GLN A O 1
ATOM 714 N N . LEU A 1 91 ? -20.412 1.443 16.557 1.00 95.69 91 LEU A N 1
ATOM 715 C CA . LEU A 1 91 ? -19.965 0.243 17.260 1.00 95.69 91 LEU A CA 1
ATOM 716 C C . LEU A 1 91 ? -20.461 0.218 18.716 1.00 95.69 91 LEU A C 1
ATOM 718 O O . LEU A 1 91 ? -20.910 -0.823 19.184 1.00 95.69 91 LEU A O 1
ATOM 722 N N . GLU A 1 92 ? -20.418 1.350 19.418 1.00 96.38 92 GLU A N 1
ATOM 723 C CA . GLU A 1 92 ? -20.936 1.480 20.788 1.00 96.38 92 GLU A CA 1
ATOM 724 C C . GLU A 1 92 ? -22.439 1.205 20.876 1.00 96.38 92 GLU A C 1
ATOM 726 O O . GLU A 1 92 ? -22.892 0.519 21.794 1.00 96.38 92 GLU A O 1
ATOM 731 N N . GLU A 1 93 ? -23.203 1.694 19.898 1.00 96.50 93 GLU A N 1
ATOM 732 C CA . GLU A 1 93 ? -24.638 1.437 19.783 1.00 96.50 93 GLU A CA 1
ATOM 733 C C . GLU A 1 93 ? -24.927 -0.060 19.612 1.00 96.50 93 GLU A C 1
ATOM 735 O O . GLU A 1 93 ? -25.737 -0.618 20.352 1.00 96.50 93 GLU A O 1
ATOM 740 N N . VAL A 1 94 ? -24.206 -0.738 18.712 1.00 95.25 94 VAL A N 1
ATOM 741 C CA . VAL A 1 94 ? -24.340 -2.191 18.491 1.00 95.25 94 VAL A CA 1
ATOM 742 C C . VAL A 1 94 ? -23.952 -2.997 19.733 1.00 95.25 94 VAL A C 1
ATOM 744 O O . VAL A 1 94 ? -24.573 -4.016 20.031 1.00 95.25 94 VAL A O 1
ATOM 747 N N . LEU A 1 95 ? -22.932 -2.556 20.470 1.00 94.50 95 LEU A N 1
ATOM 748 C CA . LEU A 1 95 ? -22.483 -3.218 21.697 1.00 94.50 95 LEU A CA 1
ATOM 749 C C . LEU A 1 95 ? -23.376 -2.914 22.908 1.00 94.50 95 LEU A C 1
ATOM 751 O O . LEU A 1 95 ? -23.254 -3.590 23.930 1.00 94.50 95 LEU A O 1
ATOM 755 N N . GLY A 1 96 ? -24.226 -1.886 22.830 1.00 96.25 96 GLY A N 1
ATOM 756 C CA . GLY A 1 96 ? -24.999 -1.381 23.964 1.00 96.25 96 GLY A CA 1
ATOM 757 C C . GLY A 1 96 ? -24.131 -0.793 25.083 1.00 96.25 96 GLY A C 1
ATOM 758 O O . GLY A 1 96 ? -24.578 -0.710 26.228 1.00 96.25 96 GLY A O 1
ATOM 759 N N . ARG A 1 97 ? -22.878 -0.419 24.785 1.00 96.50 97 ARG A N 1
ATOM 760 C CA . ARG A 1 97 ? -21.933 0.171 25.744 1.00 96.50 97 ARG A CA 1
ATOM 761 C C . ARG A 1 97 ? -20.902 1.053 25.053 1.00 96.50 97 ARG A C 1
ATOM 763 O O . ARG A 1 97 ? -20.534 0.818 23.909 1.00 96.50 97 ARG A O 1
ATOM 770 N N . VAL A 1 98 ? -20.361 1.999 25.812 1.00 96.31 98 VAL A N 1
ATOM 771 C CA . VAL A 1 98 ? -19.232 2.832 25.383 1.00 96.31 98 VAL A CA 1
ATOM 772 C C . VAL A 1 98 ? -17.958 1.980 25.288 1.00 96.31 98 VAL A C 1
ATOM 774 O O . VAL A 1 98 ? -17.751 1.055 26.090 1.00 96.31 98 VAL A O 1
ATOM 777 N N . LEU A 1 99 ? -17.104 2.276 24.308 1.00 94.88 99 LEU A N 1
ATOM 778 C CA . LEU A 1 99 ? -15.794 1.649 24.192 1.00 94.88 99 LEU A CA 1
ATOM 779 C C . LEU A 1 99 ? -14.889 2.152 25.314 1.00 94.88 99 LEU A C 1
ATOM 781 O O . LEU A 1 99 ? -14.845 3.337 25.647 1.00 94.88 99 LEU A O 1
ATOM 785 N N . THR A 1 100 ? -14.108 1.247 25.886 1.00 96.19 100 THR A N 1
ATOM 786 C CA . THR A 1 100 ? -13.040 1.654 26.795 1.00 96.19 100 THR A CA 1
ATOM 787 C C . THR A 1 100 ? -11.979 2.460 26.032 1.00 96.19 100 THR A C 1
ATOM 789 O O . THR A 1 100 ? -11.819 2.293 24.817 1.00 96.19 100 THR A O 1
ATOM 792 N N . PRO A 1 101 ? -11.191 3.309 26.718 1.00 95.25 101 PRO A N 1
ATOM 793 C CA . PRO A 1 101 ? -10.126 4.068 26.065 1.00 95.25 101 PRO A CA 1
ATOM 794 C C . PRO A 1 101 ? -9.116 3.204 25.286 1.00 95.25 101 PRO A C 1
ATOM 796 O O . PRO A 1 101 ? -8.646 3.634 24.232 1.00 95.25 101 PRO A O 1
ATOM 799 N N . ASP A 1 102 ? -8.800 1.991 25.766 1.00 94.19 102 ASP A N 1
ATOM 800 C CA . ASP A 1 102 ? -7.917 1.051 25.052 1.00 94.19 102 ASP A CA 1
ATOM 801 C C . ASP A 1 102 ? -8.590 0.514 23.782 1.00 94.19 102 ASP A C 1
ATOM 803 O O . ASP A 1 102 ? -8.006 0.586 22.701 1.00 94.19 102 ASP A O 1
ATOM 807 N N . GLU A 1 103 ? -9.841 0.053 23.873 1.00 95.25 103 GLU A N 1
ATOM 808 C CA . GLU A 1 103 ? -10.598 -0.438 22.713 1.00 95.25 103 GLU A CA 1
ATOM 809 C C . GLU A 1 103 ? -10.721 0.642 21.631 1.00 95.25 103 GLU A C 1
ATOM 811 O O . GLU A 1 103 ? -10.431 0.381 20.463 1.00 95.25 103 GLU A O 1
ATOM 816 N N . PHE A 1 104 ? -11.063 1.878 22.008 1.00 96.31 104 PHE A N 1
ATOM 817 C CA . PHE A 1 104 ? -11.124 2.990 21.060 1.00 96.31 104 PHE A CA 1
ATOM 818 C C . PHE A 1 104 ? -9.758 3.280 20.423 1.00 96.31 104 PHE A C 1
ATOM 820 O O . PHE A 1 104 ? -9.667 3.539 19.219 1.00 96.31 104 PHE A O 1
ATOM 827 N N . TRP A 1 105 ? -8.672 3.213 21.200 1.00 94.25 105 TRP A N 1
ATOM 828 C CA . TRP A 1 105 ? -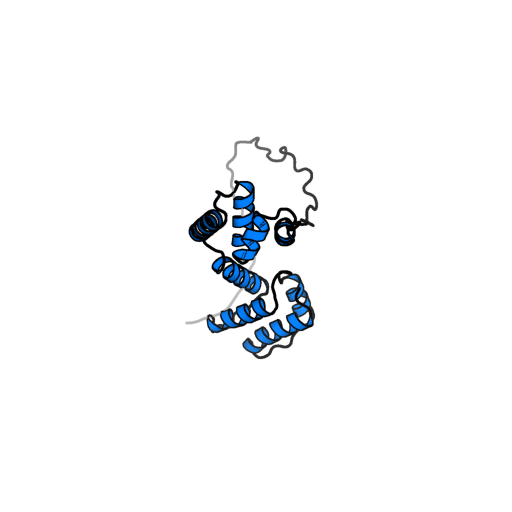7.324 3.406 20.670 1.00 94.25 105 TRP A CA 1
ATOM 829 C C . TRP A 1 105 ? -6.973 2.353 19.611 1.00 94.25 105 TRP A C 1
ATOM 831 O O . TRP A 1 105 ? -6.499 2.718 18.529 1.00 94.25 105 TRP A O 1
ATOM 841 N N . TRP A 1 106 ? -7.249 1.073 19.881 1.00 95.06 106 TRP A N 1
ATOM 842 C CA . TRP A 1 106 ? -7.017 -0.020 18.931 1.00 95.06 106 TRP A CA 1
ATOM 843 C C . TRP A 1 106 ? -7.914 0.078 17.708 1.00 95.06 106 TRP A C 1
ATOM 845 O O . TRP A 1 106 ? -7.418 -0.062 16.590 1.00 95.06 106 TRP A O 1
ATOM 855 N N . PHE A 1 107 ? -9.191 0.406 17.903 1.00 95.69 107 PHE A N 1
ATOM 856 C CA . PHE A 1 107 ? -10.140 0.641 16.823 1.00 95.69 107 PHE A CA 1
ATOM 857 C C . PHE A 1 107 ? -9.633 1.731 15.877 1.00 95.69 107 PHE A C 1
ATOM 859 O O . PHE A 1 107 ? -9.456 1.502 14.678 1.00 95.69 107 PHE A O 1
ATOM 866 N N . ARG A 1 108 ? -9.303 2.909 16.422 1.00 95.81 108 ARG A N 1
ATOM 867 C CA . ARG A 1 108 ? -8.786 4.038 15.643 1.00 95.81 108 ARG A CA 1
ATOM 868 C C . ARG A 1 108 ? -7.500 3.666 14.921 1.00 95.81 108 ARG A C 1
ATOM 870 O O . ARG A 1 108 ? -7.335 3.997 13.748 1.00 95.81 108 ARG A O 1
ATOM 877 N N . ARG A 1 109 ? -6.579 2.981 15.598 1.00 94.19 109 ARG A N 1
ATOM 878 C CA . ARG A 1 109 ? -5.307 2.560 15.003 1.00 94.19 109 ARG A CA 1
ATOM 879 C C . ARG A 1 109 ? -5.522 1.583 13.846 1.00 94.19 109 ARG A C 1
ATOM 881 O O . ARG A 1 109 ? -4.922 1.776 12.792 1.00 94.19 109 ARG A O 1
ATOM 888 N N . ALA A 1 110 ? -6.399 0.595 14.015 1.00 93.69 110 ALA A N 1
ATOM 889 C CA . ALA A 1 110 ? -6.771 -0.360 12.977 1.00 93.69 110 ALA A CA 1
ATOM 890 C C . ALA A 1 110 ? -7.397 0.344 11.761 1.00 93.69 110 ALA A C 1
ATOM 892 O O . ALA A 1 110 ? -6.942 0.154 10.631 1.00 93.69 110 ALA A O 1
ATOM 893 N N . ARG A 1 111 ? -8.360 1.247 11.994 1.00 95.19 111 ARG A N 1
ATOM 894 C CA . ARG A 1 111 ? -9.021 2.018 10.929 1.00 95.19 111 ARG A CA 1
ATOM 895 C C . ARG A 1 111 ? -8.055 2.913 10.168 1.00 95.19 111 ARG A C 1
ATOM 897 O O . ARG A 1 111 ? -8.066 2.930 8.939 1.00 95.19 111 ARG A O 1
ATOM 904 N N . ARG A 1 112 ? -7.172 3.627 10.873 1.00 93.06 112 ARG A N 1
ATOM 905 C CA . ARG A 1 112 ? -6.129 4.463 10.249 1.00 93.06 112 ARG A CA 1
ATOM 906 C C . ARG A 1 112 ? -5.048 3.633 9.540 1.00 93.06 112 ARG A C 1
ATOM 908 O O . ARG A 1 112 ? -4.397 4.152 8.634 1.00 93.06 112 ARG A O 1
ATOM 915 N N . GLY A 1 113 ? -4.902 2.363 9.920 1.00 90.50 113 GLY A N 1
ATOM 916 C CA . GLY A 1 113 ? -4.134 1.327 9.225 1.00 90.50 113 GLY A CA 1
ATOM 917 C C . GLY A 1 113 ? -4.860 0.693 8.032 1.00 90.50 113 GLY A C 1
ATOM 918 O O . GLY A 1 113 ? -4.385 -0.312 7.516 1.00 90.50 113 GLY A O 1
ATOM 919 N N . LEU A 1 114 ? -5.987 1.272 7.594 1.00 90.75 114 LEU A N 1
ATOM 920 C CA . LEU A 1 114 ? -6.795 0.828 6.452 1.00 90.75 114 LEU A CA 1
ATOM 921 C C . LEU A 1 114 ? -7.416 -0.569 6.612 1.00 90.75 114 LEU A C 1
ATOM 923 O O . LEU A 1 114 ? -7.796 -1.193 5.622 1.00 90.75 11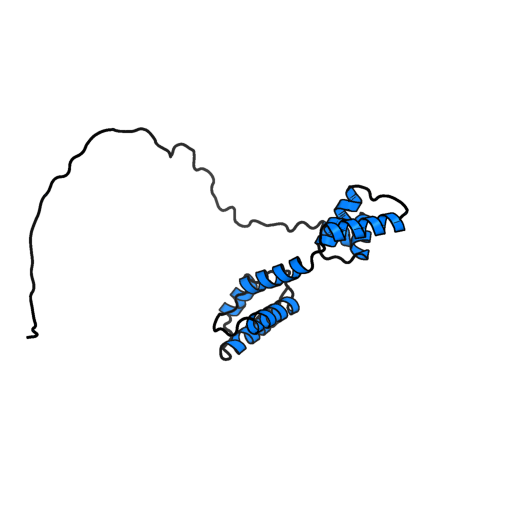4 LEU A O 1
ATOM 927 N N . LEU A 1 115 ? -7.578 -1.061 7.844 1.00 92.00 115 LEU A N 1
ATOM 928 C CA . LEU A 1 115 ? -8.418 -2.234 8.074 1.00 92.00 115 LEU A CA 1
ATOM 929 C C . LEU A 1 115 ? -9.889 -1.865 7.853 1.00 92.00 115 LEU A C 1
ATOM 931 O O . LEU A 1 115 ? -10.316 -0.726 8.089 1.00 92.00 115 LEU A O 1
ATOM 935 N N . SER A 1 116 ? -10.677 -2.855 7.428 1.00 93.19 116 SER A N 1
ATOM 936 C CA . SER A 1 116 ? -12.130 -2.712 7.332 1.00 93.19 116 SER A CA 1
ATOM 937 C C . SER A 1 116 ? -12.740 -2.401 8.700 1.00 93.19 116 SER A C 1
ATOM 939 O O . SER A 1 116 ? -12.116 -2.625 9.743 1.00 93.19 116 SER A O 1
ATOM 941 N N . LEU A 1 117 ? -13.973 -1.891 8.695 1.00 93.31 117 LEU A N 1
ATOM 942 C CA . LEU A 1 117 ? -14.713 -1.597 9.920 1.00 93.31 117 LEU A CA 1
ATOM 943 C C . LEU A 1 117 ? -14.790 -2.824 10.843 1.00 93.31 117 LEU A C 1
ATOM 945 O O . LEU A 1 117 ? -14.387 -2.748 11.999 1.00 93.31 117 LEU A O 1
ATOM 949 N N . GLU A 1 118 ? -15.200 -3.971 10.299 1.00 93.19 118 GLU A N 1
ATOM 950 C CA . GLU A 1 118 ? -15.323 -5.231 11.042 1.00 93.19 118 GLU A CA 1
ATOM 951 C C . GLU A 1 118 ? -13.984 -5.693 11.632 1.00 93.19 118 GLU A C 1
ATOM 953 O O . GLU A 1 118 ? -13.892 -6.000 12.819 1.00 93.19 118 GLU A O 1
ATOM 958 N N . ARG A 1 119 ? -12.910 -5.696 10.830 1.00 94.75 119 ARG A N 1
ATOM 959 C CA . ARG A 1 119 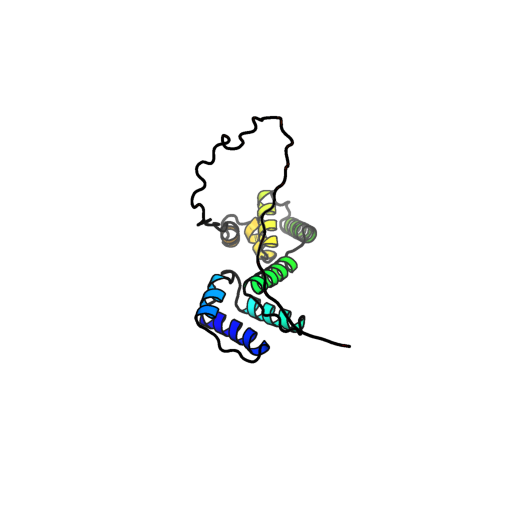? -11.583 -6.105 11.316 1.00 94.75 119 ARG A CA 1
ATOM 960 C C . ARG A 1 119 ? -11.041 -5.141 12.365 1.00 94.75 119 ARG A C 1
ATOM 962 O O . ARG A 1 119 ? -10.341 -5.558 13.280 1.00 94.75 119 ARG A O 1
ATOM 969 N N . SER A 1 120 ? -11.384 -3.862 12.259 1.00 94.31 120 SER A N 1
ATOM 970 C CA . SER A 1 120 ? -11.003 -2.860 13.254 1.00 94.31 120 SER A CA 1
ATOM 971 C C . SER A 1 120 ? -11.765 -3.030 14.565 1.00 94.31 120 SER A C 1
ATOM 973 O O . SER A 1 120 ? -11.169 -2.885 15.629 1.00 94.31 120 SER A O 1
ATOM 975 N N . ALA A 1 121 ? -13.048 -3.396 14.501 1.00 94.62 121 ALA A N 1
ATOM 976 C CA . ALA A 1 121 ? -13.826 -3.777 15.675 1.00 94.62 121 ALA A CA 1
ATOM 977 C C . ALA A 1 121 ? -13.246 -5.039 16.336 1.00 94.62 121 ALA A C 1
ATOM 979 O O . ALA A 1 121 ? -13.026 -5.045 17.544 1.00 94.62 121 ALA A O 1
ATOM 980 N N . ARG A 1 122 ? -12.887 -6.063 15.547 1.00 94.31 122 ARG A N 1
ATOM 981 C CA . ARG A 1 122 ? -12.211 -7.270 16.052 1.00 94.31 122 ARG A CA 1
ATOM 982 C C . ARG A 1 122 ? -10.892 -6.932 16.751 1.00 94.31 122 ARG A C 1
ATOM 984 O O . ARG A 1 122 ? -10.676 -7.355 17.880 1.00 94.31 122 ARG A O 1
ATOM 991 N N . ALA A 1 123 ? -10.053 -6.096 16.136 1.00 93.06 123 ALA A N 1
ATOM 992 C CA . ALA A 1 123 ? -8.791 -5.644 16.727 1.00 93.06 123 ALA A CA 1
ATOM 993 C C . ALA A 1 123 ? -8.969 -4.942 18.084 1.00 93.06 123 ALA A C 1
ATOM 995 O O . ALA A 1 123 ? -8.116 -5.059 18.965 1.00 93.06 123 ALA A O 1
ATOM 996 N N . ALA A 1 124 ? -10.059 -4.187 18.230 1.00 94.00 124 ALA A N 1
ATOM 997 C CA . ALA A 1 124 ? -10.379 -3.451 19.441 1.00 94.00 124 ALA A CA 1
ATOM 998 C C . ALA A 1 124 ? -10.884 -4.362 20.561 1.00 94.00 124 ALA A C 1
ATOM 1000 O O . ALA A 1 124 ? -10.355 -4.317 21.669 1.00 94.00 124 ALA A O 1
ATOM 1001 N N . LEU A 1 125 ? -11.885 -5.189 20.254 1.00 94.31 125 LEU A N 1
ATOM 1002 C CA . LEU A 1 125 ? -12.638 -5.971 21.236 1.00 94.31 125 LEU A CA 1
ATOM 1003 C C . LEU A 1 125 ? -11.928 -7.267 21.638 1.00 94.31 125 LEU A C 1
ATOM 1005 O O . LEU A 1 125 ? -12.107 -7.753 22.752 1.00 94.31 125 LEU A O 1
ATOM 1009 N N . GLU A 1 126 ? -11.106 -7.825 20.751 1.00 93.06 126 GLU A N 1
ATOM 1010 C CA . GLU A 1 126 ? -10.403 -9.081 20.986 1.00 93.06 126 GLU A CA 1
ATOM 1011 C C . GLU A 1 126 ? -8.901 -8.815 21.162 1.00 93.06 126 GLU A C 1
ATOM 1013 O O . GLU A 1 126 ? -8.160 -8.718 20.175 1.00 93.06 126 GLU A O 1
ATOM 1018 N N . PRO A 1 127 ? -8.392 -8.731 22.407 1.00 82.38 127 PRO A N 1
ATOM 1019 C CA . PRO A 1 127 ? -6.983 -8.432 22.657 1.00 82.38 127 PRO A CA 1
ATOM 1020 C C . PRO A 1 127 ? -6.021 -9.502 22.113 1.00 82.38 127 PRO A C 1
ATOM 1022 O O . PRO A 1 127 ? -4.852 -9.217 21.862 1.00 82.38 127 PRO A O 1
ATOM 1025 N N . ALA A 1 128 ? -6.504 -10.729 21.910 1.00 86.56 128 ALA A N 1
ATOM 1026 C CA . ALA A 1 128 ? -5.734 -11.833 21.345 1.00 86.56 128 ALA A CA 1
ATOM 1027 C C . ALA A 1 128 ? -5.887 -11.985 19.817 1.00 86.56 128 ALA A C 1
ATOM 1029 O O . ALA A 1 128 ? -5.304 -12.919 19.261 1.00 86.56 128 ALA A O 1
ATOM 1030 N N . SER A 1 129 ? -6.652 -11.108 19.151 1.00 87.44 129 SER A N 1
ATOM 1031 C CA . SER A 1 129 ? -6.909 -11.191 17.708 1.00 87.44 129 SER A CA 1
ATOM 1032 C C . SER A 1 129 ? -5.638 -11.055 16.875 1.00 87.44 129 SER A C 1
ATOM 1034 O O . SER A 1 129 ? -4.695 -10.337 17.227 1.00 87.44 129 SER A O 1
ATOM 1036 N N . GLU A 1 130 ? -5.631 -11.726 15.723 1.00 85.19 130 GLU A N 1
ATOM 1037 C CA . GLU A 1 130 ? -4.540 -11.615 14.758 1.00 85.19 130 GLU A CA 1
ATOM 1038 C C . GLU A 1 130 ? -4.413 -10.178 14.237 1.00 85.19 130 GLU A C 1
ATOM 1040 O O . GLU A 1 130 ? -3.309 -9.669 14.070 1.00 85.19 130 GLU A O 1
ATOM 1045 N N . GLU A 1 131 ? -5.530 -9.465 14.077 1.00 87.06 131 GLU A N 1
ATOM 1046 C CA . GLU A 1 131 ? -5.530 -8.049 13.71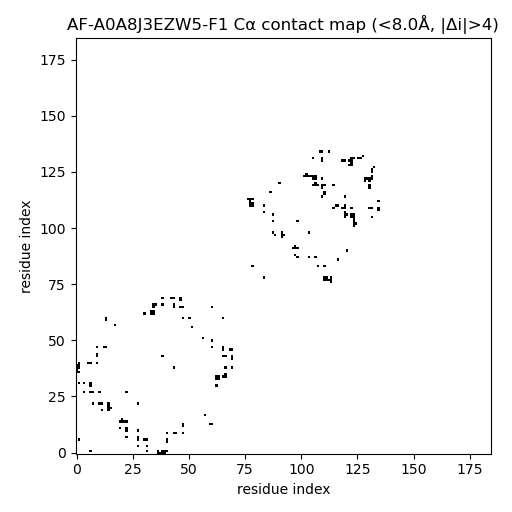7 1.00 87.06 131 GLU A CA 1
ATOM 1047 C C . GLU A 1 131 ? -4.725 -7.208 14.709 1.00 87.06 131 GLU A C 1
ATOM 1049 O O . GLU A 1 131 ? -3.861 -6.431 14.295 1.00 87.06 131 GLU A O 1
ATOM 1054 N N . ARG A 1 132 ? -4.960 -7.376 16.018 1.00 84.81 132 ARG A N 1
ATOM 1055 C CA . ARG A 1 132 ? -4.224 -6.630 17.043 1.00 84.81 132 ARG A CA 1
ATOM 1056 C C . ARG A 1 132 ? -2.736 -6.968 17.010 1.00 84.81 132 ARG A C 1
ATOM 1058 O O . ARG A 1 132 ? -1.922 -6.055 17.131 1.00 84.81 132 ARG A O 1
ATOM 1065 N N . ARG A 1 133 ? -2.368 -8.233 16.767 1.00 86.06 133 ARG A N 1
ATOM 1066 C CA . ARG A 1 133 ? -0.964 -8.652 16.592 1.00 86.06 133 ARG A CA 1
ATOM 1067 C C . ARG A 1 133 ? -0.313 -7.957 15.402 1.00 86.06 133 ARG A C 1
ATOM 1069 O O . ARG A 1 133 ? 0.729 -7.336 15.580 1.00 86.06 133 ARG A O 1
ATOM 1076 N N . LEU A 1 134 ? -0.950 -7.980 14.232 1.00 82.81 134 LEU A N 1
ATOM 1077 C CA . LEU A 1 134 ? -0.441 -7.328 13.020 1.00 82.81 134 LEU A CA 1
ATOM 1078 C C . LEU A 1 134 ? -0.271 -5.812 13.208 1.00 82.81 134 LEU A C 1
ATOM 1080 O O . LEU A 1 134 ? 0.714 -5.240 12.749 1.00 82.81 134 LEU A O 1
ATOM 1084 N N . ILE A 1 135 ? -1.191 -5.159 13.924 1.00 83.62 135 ILE A N 1
ATOM 1085 C CA . ILE A 1 135 ? -1.114 -3.722 14.234 1.00 83.62 135 ILE A CA 1
ATOM 1086 C C . ILE A 1 135 ? -0.025 -3.409 15.279 1.00 83.62 135 ILE A C 1
ATOM 1088 O O . ILE A 1 135 ? 0.565 -2.319 15.263 1.00 83.62 135 ILE A O 1
ATOM 1092 N N . ALA A 1 136 ? 0.202 -4.329 16.221 1.00 80.31 136 ALA A N 1
ATOM 1093 C CA . ALA A 1 136 ? 1.174 -4.199 17.305 1.00 80.31 136 ALA A CA 1
ATOM 1094 C C . ALA A 1 136 ? 2.622 -4.402 16.843 1.00 80.31 136 ALA A C 1
ATOM 1096 O O . ALA A 1 136 ? 3.539 -3.950 17.534 1.00 80.31 136 ALA A O 1
ATOM 1097 N N . VAL A 1 137 ? 2.842 -5.034 15.683 1.00 73.88 137 VAL A N 1
ATOM 1098 C CA . VAL A 1 137 ? 4.163 -5.099 15.049 1.00 73.88 137 VAL A CA 1
ATOM 1099 C C . VAL A 1 137 ? 4.587 -3.676 14.680 1.00 73.88 137 VAL A C 1
ATOM 1101 O O . VAL A 1 137 ? 4.265 -3.132 13.626 1.00 73.88 137 VAL A O 1
ATOM 1104 N N . LYS A 1 138 ? 5.313 -3.031 15.595 1.00 49.41 138 LYS A N 1
ATOM 1105 C CA . LYS A 1 138 ? 6.067 -1.814 15.309 1.00 49.41 138 LYS A CA 1
ATOM 1106 C C . LYS A 1 138 ? 7.051 -2.165 14.187 1.00 49.41 138 LYS A C 1
ATOM 1108 O O . LYS A 1 138 ? 7.771 -3.152 14.348 1.00 49.41 138 LYS A O 1
ATOM 1113 N N . PRO A 1 139 ? 7.151 -1.394 13.089 1.00 45.12 139 PRO A N 1
ATOM 1114 C CA . PRO A 1 139 ? 8.287 -1.561 12.201 1.00 45.12 139 PRO A CA 1
ATOM 1115 C C . PRO A 1 139 ? 9.534 -1.292 13.045 1.00 45.12 139 PRO A C 1
ATOM 1117 O O . PRO A 1 139 ? 9.712 -0.196 13.589 1.00 45.12 139 PRO A O 1
ATOM 1120 N N . ARG A 1 140 ? 10.366 -2.319 13.236 1.00 37.09 140 ARG A N 1
ATOM 1121 C CA . ARG A 1 140 ? 11.705 -2.121 13.774 1.00 37.09 140 ARG A CA 1
ATOM 1122 C C . ARG A 1 140 ? 12.426 -1.306 12.713 1.00 37.09 140 ARG A C 1
ATOM 1124 O O . ARG A 1 140 ? 12.833 -1.841 11.692 1.00 37.09 140 ARG A O 1
ATOM 1131 N N . VAL A 1 141 ? 12.527 0.001 12.927 1.00 42.72 141 VAL A N 1
ATOM 1132 C CA . VAL A 1 141 ? 13.513 0.797 12.208 1.00 42.72 141 VAL A CA 1
ATOM 1133 C C . VAL A 1 141 ? 14.848 0.319 12.756 1.00 42.72 141 VAL A C 1
ATOM 1135 O O . VAL A 1 141 ? 15.311 0.777 13.799 1.00 42.72 141 VAL A O 1
ATOM 1138 N N . GLU A 1 142 ? 15.423 -0.695 12.120 1.00 38.00 142 GLU A N 1
ATOM 1139 C CA . GLU A 1 142 ? 16.847 -0.930 12.244 1.00 38.00 142 GLU A CA 1
ATOM 1140 C C . GLU A 1 142 ? 17.513 0.273 11.583 1.00 38.00 142 GLU A C 1
ATOM 1142 O O . GLU A 1 142 ? 17.714 0.317 10.375 1.00 38.00 142 GLU A O 1
ATOM 1147 N N . CYS A 1 143 ? 17.812 1.300 12.379 1.00 32.91 143 CYS A N 1
ATOM 1148 C CA . CYS A 1 143 ? 18.829 2.273 12.016 1.00 32.91 143 CYS A CA 1
ATOM 1149 C C . CYS A 1 143 ? 20.173 1.530 11.969 1.00 32.91 143 CYS A C 1
ATOM 1151 O O . CYS A 1 143 ? 20.990 1.645 12.881 1.00 32.91 143 CYS A O 1
ATOM 1153 N N . SER A 1 144 ? 20.419 0.741 10.924 1.00 43.78 144 SER A N 1
ATOM 1154 C CA . SER A 1 144 ? 21.752 0.263 10.571 1.00 43.78 144 SER A CA 1
ATOM 1155 C C . SER A 1 144 ? 22.528 1.446 9.989 1.00 43.78 144 SER A C 1
ATOM 1157 O O . SER A 1 144 ? 22.685 1.588 8.780 1.00 43.78 144 SER A O 1
ATOM 1159 N N . GLY A 1 145 ? 22.932 2.361 10.869 1.00 35.88 145 GLY A N 1
ATOM 1160 C CA . GLY A 1 145 ? 23.546 3.628 10.486 1.00 35.88 145 GLY A CA 1
ATOM 1161 C C . GLY A 1 145 ? 24.062 4.475 11.646 1.00 35.88 145 GLY A C 1
ATOM 1162 O O . GLY A 1 145 ? 24.368 5.640 11.442 1.00 35.88 145 GLY A O 1
ATOM 1163 N N . SER A 1 146 ? 24.206 3.933 12.858 1.00 39.97 146 SER A N 1
ATOM 1164 C CA . SER A 1 146 ? 25.034 4.545 13.903 1.00 39.97 146 SER A CA 1
ATOM 1165 C C . SER A 1 146 ? 26.503 4.159 13.699 1.00 39.97 146 SER A C 1
ATOM 1167 O O . SER A 1 146 ? 27.103 3.452 14.506 1.00 39.97 146 SER A O 1
ATOM 1169 N N . ARG A 1 147 ? 27.116 4.630 12.605 1.00 42.09 147 ARG A N 1
ATOM 1170 C CA . ARG A 1 147 ? 28.580 4.744 12.555 1.00 42.09 147 ARG A CA 1
ATOM 1171 C C . ARG A 1 147 ? 28.972 6.087 13.166 1.00 42.09 147 ARG A C 1
ATOM 1173 O O . ARG A 1 147 ? 28.889 7.113 12.511 1.00 42.09 147 ARG A O 1
ATOM 1180 N N . GLY A 1 148 ? 29.361 6.032 14.439 1.00 39.56 148 GLY A N 1
ATOM 1181 C CA . GLY A 1 148 ? 30.368 6.892 15.063 1.00 39.56 148 GLY A CA 1
ATO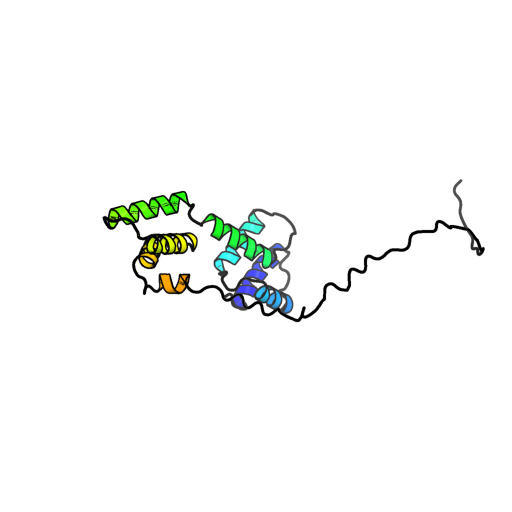M 1182 C C . GLY A 1 148 ? 30.225 8.407 14.910 1.00 39.56 148 GLY A C 1
ATOM 1183 O O . GLY A 1 148 ? 30.935 9.013 14.121 1.00 39.56 148 GLY A O 1
ATOM 1184 N N . LEU A 1 149 ? 29.446 9.027 15.795 1.00 41.91 149 LEU A N 1
ATOM 1185 C CA . LEU A 1 149 ? 29.788 10.347 16.334 1.00 41.91 149 LEU A CA 1
ATOM 1186 C C . LEU A 1 149 ? 29.840 10.232 17.858 1.00 41.91 149 LEU A C 1
ATOM 1188 O O . LEU A 1 149 ? 29.014 10.772 18.588 1.00 41.91 149 LEU A O 1
ATOM 1192 N N . SER A 1 150 ? 30.812 9.455 18.331 1.00 39.22 150 SER A N 1
ATOM 1193 C CA . SER A 1 150 ? 31.273 9.550 19.709 1.00 39.22 150 SER A CA 1
ATOM 1194 C C . SER A 1 150 ? 32.344 10.635 19.755 1.00 39.22 150 SER A C 1
ATOM 1196 O O . SER A 1 150 ? 33.381 10.490 19.120 1.00 39.22 150 SER A O 1
ATOM 1198 N N . GLN A 1 151 ? 32.074 11.672 20.549 1.00 46.44 151 GLN A N 1
ATOM 1199 C CA . GLN A 1 151 ? 33.002 12.714 21.005 1.00 46.44 151 GLN A CA 1
ATOM 1200 C C . GLN A 1 151 ? 33.404 13.790 19.982 1.00 46.44 151 GLN A C 1
ATOM 1202 O O . GLN A 1 151 ? 34.510 13.796 19.458 1.00 46.44 151 GLN A O 1
ATOM 1207 N N . LEU A 1 152 ? 32.547 14.802 19.827 1.00 39.59 152 LEU A N 1
ATOM 1208 C CA . LEU A 1 152 ? 33.018 16.180 19.659 1.00 39.59 152 LEU A CA 1
ATOM 1209 C C . LEU A 1 152 ? 32.608 16.943 20.920 1.00 39.59 152 LEU A C 1
ATOM 1211 O O . LEU A 1 152 ? 31.423 17.142 21.188 1.00 39.59 152 LEU A O 1
ATOM 1215 N N . SER A 1 153 ? 33.596 17.242 21.763 1.00 41.56 153 SER A N 1
ATOM 1216 C CA . SER A 1 153 ? 33.401 17.990 23.005 1.00 41.56 153 SER A CA 1
ATOM 1217 C C . SER A 1 153 ? 33.248 19.483 22.705 1.00 41.56 153 SER A C 1
ATOM 1219 O O . SER A 1 153 ? 33.801 19.987 21.733 1.00 41.56 153 SER A O 1
ATOM 1221 N N . ALA A 1 154 ? 32.542 20.207 23.573 1.00 41.22 154 ALA A N 1
ATOM 1222 C CA . ALA A 1 154 ? 32.267 21.643 23.465 1.00 41.22 154 ALA A CA 1
ATOM 1223 C C . ALA A 1 154 ? 33.504 22.569 23.610 1.00 41.22 154 ALA A C 1
ATOM 1225 O O . ALA A 1 154 ? 33.347 23.760 23.864 1.00 41.22 154 ALA A O 1
ATOM 1226 N N . ALA A 1 155 ? 34.726 22.046 23.463 1.00 41.00 155 ALA A N 1
ATOM 1227 C CA . ALA A 1 155 ? 35.971 22.807 23.563 1.00 41.00 155 ALA A CA 1
ATOM 1228 C C . ALA A 1 155 ? 36.426 23.452 22.235 1.00 41.00 155 ALA A C 1
ATOM 1230 O O . ALA A 1 155 ? 37.329 24.283 22.258 1.00 41.00 155 ALA A O 1
ATOM 1231 N N . ASP A 1 156 ? 35.783 23.142 21.102 1.00 41.22 156 ASP A N 1
ATOM 1232 C CA . ASP A 1 156 ? 36.206 23.641 19.779 1.00 41.22 156 ASP A CA 1
ATOM 1233 C C . ASP A 1 156 ? 35.613 25.010 19.387 1.00 41.22 156 ASP A C 1
ATOM 1235 O O . ASP A 1 156 ? 36.014 25.600 18.384 1.00 41.22 156 ASP A O 1
ATOM 1239 N N . PHE A 1 157 ? 34.707 25.584 20.190 1.00 39.16 157 PHE A N 1
ATOM 1240 C CA . PHE A 1 157 ? 34.236 26.964 20.005 1.00 39.16 157 PHE A CA 1
ATOM 1241 C C . PHE A 1 157 ? 35.083 27.946 20.825 1.00 39.16 157 PHE A C 1
ATOM 1243 O O . PHE A 1 157 ? 34.632 28.557 21.794 1.00 39.16 157 PHE A O 1
ATOM 1250 N N . GLY A 1 158 ? 36.345 28.092 20.420 1.00 34.62 158 GLY A N 1
ATOM 1251 C CA . GLY A 1 158 ? 37.283 29.080 20.947 1.00 34.62 158 GLY A CA 1
ATOM 1252 C C . GLY A 1 158 ? 36.904 30.515 20.570 1.00 34.62 158 GLY A C 1
ATOM 1253 O O . GLY A 1 158 ? 37.521 31.121 19.701 1.00 34.62 158 GLY A O 1
ATOM 1254 N N . LEU A 1 159 ? 35.915 31.089 21.256 1.00 43.81 159 LEU A N 1
ATOM 1255 C CA . LEU A 1 159 ? 35.745 32.538 21.351 1.00 43.81 159 LEU A CA 1
ATOM 1256 C C . LEU A 1 159 ? 36.674 33.078 22.446 1.00 43.81 159 LEU A C 1
ATOM 1258 O O . LEU A 1 159 ? 36.309 33.138 23.620 1.00 43.81 159 LEU A O 1
ATOM 1262 N N . ARG A 1 160 ? 37.879 33.516 22.066 1.00 32.81 160 ARG A N 1
ATOM 1263 C CA . ARG A 1 160 ? 38.633 34.509 22.846 1.00 32.81 160 ARG A CA 1
ATOM 1264 C C . ARG A 1 160 ? 39.523 35.335 21.922 1.00 32.81 160 ARG A C 1
ATOM 1266 O O . ARG A 1 160 ? 40.359 34.798 21.207 1.00 32.81 160 ARG A O 1
ATOM 1273 N N . GLY A 1 161 ? 39.221 36.628 21.886 1.00 31.00 161 GLY A N 1
ATOM 1274 C CA . GLY A 1 161 ? 39.573 37.527 20.799 1.00 31.00 161 GLY A CA 1
ATOM 1275 C C . GLY A 1 161 ? 40.994 38.064 20.783 1.00 31.00 161 GLY A C 1
ATOM 1276 O O . GLY A 1 161 ? 41.741 37.930 21.744 1.00 31.00 161 GLY A O 1
ATOM 1277 N N . VAL A 1 162 ? 41.277 38.770 19.690 1.00 36.75 162 VAL A N 1
ATOM 1278 C CA . VAL A 1 162 ? 42.257 39.851 19.607 1.00 36.75 162 VAL A CA 1
ATOM 1279 C C . VAL A 1 162 ? 41.667 40.911 18.670 1.00 36.75 162 VAL A C 1
ATOM 1281 O O . VAL A 1 162 ? 41.401 40.656 17.497 1.00 36.75 162 VAL A O 1
ATOM 1284 N N . LEU A 1 163 ? 41.365 42.068 19.259 1.00 33.50 163 LEU A N 1
ATOM 1285 C CA . LEU A 1 163 ? 41.189 43.359 18.597 1.00 33.50 163 LEU A CA 1
ATOM 1286 C C . LEU A 1 163 ? 42.483 43.751 17.859 1.00 33.50 163 LEU A C 1
ATOM 1288 O O . LEU A 1 163 ? 43.557 43.334 18.265 1.00 33.50 163 LEU A O 1
ATOM 1292 N N . GLU A 1 164 ? 42.347 44.636 16.868 1.00 30.53 164 GLU A N 1
ATOM 1293 C CA . GLU A 1 164 ? 43.421 45.381 16.180 1.00 30.53 164 GLU A CA 1
ATOM 1294 C C . GLU A 1 164 ? 44.203 44.635 15.085 1.00 30.53 164 GLU A C 1
ATOM 1296 O O . GLU A 1 164 ? 45.158 43.904 15.312 1.00 30.53 164 GLU A O 1
ATOM 1301 N N . SER A 1 165 ? 43.929 44.962 13.824 1.00 32.50 165 SER A N 1
ATOM 1302 C CA . SER A 1 165 ? 44.609 46.097 13.184 1.00 32.50 165 SER A CA 1
ATOM 1303 C C . SER A 1 165 ? 44.315 46.113 11.683 1.00 32.50 165 SER A C 1
ATOM 1305 O O . SER A 1 165 ? 44.556 45.167 10.938 1.00 32.50 165 SER A O 1
ATOM 1307 N N . SER A 1 166 ? 43.761 47.234 11.241 1.00 41.31 166 SER A N 1
ATOM 1308 C CA . SER A 1 166 ? 43.720 47.651 9.849 1.00 41.31 166 SER A CA 1
ATOM 1309 C C . SER A 1 166 ? 45.148 47.760 9.324 1.00 41.31 166 SER A C 1
ATOM 1311 O O . SER A 1 166 ? 45.912 48.516 9.912 1.00 41.31 166 SER A O 1
ATOM 1313 N N . HIS A 1 167 ? 45.495 47.083 8.228 1.00 29.58 167 HIS A N 1
ATOM 1314 C CA . HIS A 1 167 ? 46.600 47.466 7.337 1.00 29.58 167 HIS A CA 1
ATOM 1315 C C . HIS A 1 167 ? 46.477 46.713 6.001 1.00 29.58 167 HIS A C 1
ATOM 1317 O O . HIS A 1 167 ? 46.807 45.537 5.897 1.00 29.58 167 HIS A O 1
ATOM 1323 N N . ALA A 1 168 ? 46.016 47.411 4.963 1.00 42.59 168 ALA A N 1
ATOM 1324 C CA . ALA A 1 168 ? 46.498 47.157 3.606 1.00 42.59 168 ALA A CA 1
ATOM 1325 C C . ALA A 1 168 ? 47.799 47.957 3.437 1.00 42.59 168 ALA A C 1
ATOM 1327 O O . ALA A 1 168 ? 47.870 49.086 3.934 1.00 42.59 168 ALA A O 1
ATOM 1328 N N . PRO A 1 169 ? 48.821 47.411 2.758 1.00 45.88 169 PRO A N 1
ATOM 1329 C CA . PRO A 1 169 ? 49.196 48.067 1.503 1.00 45.88 169 PRO A CA 1
ATOM 1330 C C . PRO A 1 169 ? 49.764 47.152 0.394 1.00 45.88 169 PRO A C 1
ATOM 1332 O O . PRO A 1 169 ? 50.463 46.176 0.640 1.00 45.88 169 PRO A O 1
ATOM 1335 N N . ASN A 1 170 ? 49.466 47.570 -0.842 1.00 35.53 170 ASN A N 1
ATOM 1336 C CA . ASN A 1 170 ? 50.289 47.616 -2.064 1.00 35.53 170 ASN A CA 1
ATOM 1337 C C . ASN A 1 170 ? 51.629 46.856 -2.142 1.00 35.53 170 ASN A C 1
ATOM 1339 O O . ASN A 1 170 ? 52.566 47.188 -1.420 1.00 35.53 170 ASN A O 1
ATOM 1343 N N . ARG A 1 171 ? 51.795 46.063 -3.216 1.00 33.91 171 ARG A N 1
ATOM 1344 C CA . ARG A 1 171 ? 52.649 46.351 -4.405 1.00 33.91 171 ARG A CA 1
ATOM 1345 C C . ARG A 1 171 ? 52.658 45.131 -5.338 1.00 33.91 171 ARG A C 1
ATOM 1347 O O . ARG A 1 171 ? 52.829 44.012 -4.880 1.00 33.91 171 ARG A O 1
ATOM 1354 N N . GLU A 1 172 ? 52.211 45.289 -6.585 1.00 39.94 172 GLU A N 1
ATOM 1355 C CA . GLU A 1 172 ? 53.056 45.426 -7.792 1.00 39.94 172 GLU A CA 1
ATOM 1356 C C . GLU A 1 172 ? 54.129 44.337 -7.949 1.00 39.94 172 GLU A C 1
ATOM 1358 O O . GLU A 1 172 ? 54.997 44.222 -7.094 1.00 39.94 172 GLU A O 1
ATOM 1363 N N . ILE A 1 173 ? 54.103 43.618 -9.083 1.00 38.69 173 ILE A N 1
ATOM 1364 C CA . ILE A 1 173 ? 55.225 43.456 -10.035 1.00 38.69 173 ILE A CA 1
ATOM 1365 C C . ILE A 1 173 ? 54.723 42.688 -11.285 1.00 38.69 173 ILE A C 1
ATOM 1367 O O . ILE A 1 173 ? 54.434 41.500 -11.246 1.00 38.69 173 ILE A O 1
ATOM 1371 N N . MET A 1 174 ? 54.552 43.461 -12.363 1.00 34.44 174 MET A N 1
ATOM 1372 C CA . MET A 1 174 ? 55.041 43.290 -13.747 1.00 34.44 174 MET A CA 1
ATOM 1373 C C . MET A 1 174 ? 55.092 41.926 -14.470 1.00 34.44 174 MET A C 1
ATOM 1375 O O . MET A 1 174 ? 55.772 41.001 -14.041 1.00 34.44 174 MET A O 1
ATOM 1379 N N . GLY A 1 175 ? 54.603 41.984 -15.724 1.00 33.56 175 GLY A N 1
ATOM 1380 C CA . GLY A 1 175 ? 55.152 41.322 -16.927 1.00 33.56 175 GLY A CA 1
ATOM 1381 C C . GLY A 1 175 ? 54.655 39.892 -17.162 1.00 33.56 175 GLY A C 1
ATOM 1382 O O . GLY A 1 175 ? 54.662 39.086 -16.252 1.00 33.56 175 GLY A O 1
ATOM 1383 N N . SER A 1 176 ? 54.262 39.427 -18.349 1.00 41.41 176 SER A N 1
ATOM 1384 C CA . SER A 1 176 ? 54.582 39.814 -19.731 1.00 41.41 176 SER A CA 1
ATOM 1385 C C . SER A 1 176 ? 53.517 39.147 -20.629 1.00 41.41 176 SER A C 1
ATOM 1387 O O . SER A 1 176 ? 53.159 38.003 -20.382 1.00 41.41 176 SER A O 1
ATOM 1389 N N . ASN A 1 177 ? 52.837 39.880 -21.510 1.00 38.38 177 ASN A N 1
ATOM 1390 C CA . ASN A 1 177 ? 53.147 40.030 -22.940 1.00 38.38 177 ASN A CA 1
ATOM 1391 C C . ASN A 1 177 ? 52.792 38.804 -23.813 1.00 38.38 177 ASN A C 1
ATOM 1393 O O . ASN A 1 177 ? 53.385 37.751 -23.616 1.00 38.38 177 ASN A O 1
ATOM 1397 N N . THR A 1 178 ? 51.850 38.976 -24.757 1.00 44.72 178 THR A N 1
ATOM 1398 C CA . THR A 1 178 ? 51.830 38.577 -26.200 1.00 44.72 178 THR A CA 1
ATOM 1399 C C . THR A 1 178 ? 50.412 38.936 -26.730 1.00 44.72 178 THR A C 1
ATOM 1401 O O . THR A 1 178 ? 49.439 38.393 -26.219 1.00 44.72 178 THR A O 1
ATOM 1404 N N . GLN A 1 179 ? 50.183 40.041 -27.468 1.00 43.91 179 GLN A N 1
ATOM 1405 C CA . GLN A 1 179 ? 50.143 40.162 -28.953 1.00 43.91 179 GLN A CA 1
ATOM 1406 C C . GLN A 1 179 ? 49.299 39.055 -29.646 1.00 43.91 179 GLN A C 1
ATOM 1408 O O . GLN A 1 179 ? 49.464 37.892 -29.322 1.00 43.91 179 GLN A O 1
ATOM 1413 N N . GLU A 1 180 ? 48.418 39.254 -30.636 1.00 44.03 180 GLU A N 1
ATOM 1414 C CA . GLU A 1 180 ? 48.037 40.378 -31.506 1.00 44.03 180 GLU A CA 1
ATOM 1415 C C . GLU A 1 180 ? 46.896 39.902 -32.463 1.00 44.03 180 GLU A C 1
ATOM 1417 O O . GLU A 1 180 ? 46.759 38.695 -32.661 1.00 44.03 180 GLU A O 1
ATOM 1422 N N . LYS A 1 181 ? 46.211 40.853 -33.138 1.00 43.22 181 LYS A N 1
ATOM 1423 C CA . LYS A 1 181 ? 45.396 40.760 -34.394 1.00 43.22 181 LYS A CA 1
ATOM 1424 C C . LYS A 1 181 ? 43.944 40.243 -34.311 1.00 43.22 181 LYS A C 1
ATOM 1426 O O . LYS A 1 181 ? 43.683 39.246 -33.658 1.00 43.22 181 LYS A O 1
ATOM 1431 N N . GLY A 1 182 ? 42.945 40.823 -34.991 1.00 41.62 182 GLY A N 1
ATOM 1432 C CA . GLY A 1 182 ? 42.855 41.911 -35.991 1.00 41.62 182 GLY A CA 1
ATOM 1433 C C . GLY A 1 182 ? 41.387 42.396 -36.094 1.00 41.62 182 GLY A C 1
ATOM 1434 O O . GLY A 1 182 ? 40.478 41.663 -35.717 1.00 41.62 182 GLY A O 1
ATOM 1435 N N . GLU A 1 183 ? 41.157 43.699 -36.270 1.00 46.97 183 GLU A N 1
ATOM 1436 C CA . GLU A 1 183 ? 40.758 44.380 -37.526 1.00 46.97 183 GLU A CA 1
ATOM 1437 C C . GLU A 1 183 ? 39.319 44.117 -38.031 1.00 46.97 183 GLU A C 1
ATOM 1439 O O . GLU A 1 183 ? 39.030 43.093 -38.638 1.00 46.97 183 GLU A O 1
ATOM 1444 N N . HIS A 1 184 ? 38.461 45.119 -37.803 1.00 39.97 184 HIS A N 1
ATOM 1445 C CA . HIS A 1 184 ? 37.391 45.689 -38.647 1.00 39.97 184 HIS A CA 1
ATOM 1446 C C . HIS A 1 184 ? 37.231 47.114 -38.060 1.00 39.97 184 HIS A C 1
ATOM 1448 O O . HIS A 1 184 ? 37.072 47.221 -36.845 1.00 39.97 184 HIS A O 1
ATOM 1454 N N . GLU A 1 185 ? 37.445 48.248 -38.728 1.00 39.59 185 GLU A N 1
ATOM 1455 C CA . GLU A 1 185 ? 37.163 48.748 -40.085 1.00 39.59 185 GLU A CA 1
ATOM 1456 C C . GLU A 1 185 ? 38.259 49.718 -40.560 1.00 39.59 185 GLU A C 1
ATOM 1458 O O . GLU A 1 185 ? 38.894 50.366 -39.694 1.00 39.59 185 GLU A O 1
#

Mean predicted aligned error: 14.25 Å

Radius of gyration: 30.85 Å; Cα contacts (8 Å, |Δi|>4): 122; chains: 1; bounding box: 80×61×67 Å

Foldseek 3Di:
DADLVLLVVLVQLQCVLVVRDDDDPVNSVVLVVLADPPDDSVLSNVLSVVVCVVDVDPDRDGNNSSNVSSVVVLQVLQDDPVRLVVLQVVVCVVVVHHQDPQLSVQLNLLSRVVHDSVLSNCLSPPVPDPSVVVSPPDPPPPPPPPDDPDDDDPPPPDPDDDDDDDDDDDDDDDDDDDDDDDDDD

Solvent-accessible surface area (backbone atoms only — not comparable to full-atom values): 11717 Å² total; per-residue (Å²): 104,73,47,72,73,55,49,47,55,52,48,50,57,57,23,52,76,66,77,57,51,82,86,49,73,65,61,49,51,52,43,61,71,55,36,58,60,88,49,51,68,66,52,47,53,49,35,53,51,55,47,55,74,75,41,96,59,96,71,82,86,49,44,63,56,41,48,51,47,44,48,51,53,55,58,70,65,35,64,50,73,67,54,51,53,52,54,48,50,54,50,19,60,77,67,74,44,81,70,51,75,67,32,47,51,38,24,51,51,31,33,60,66,67,40,53,72,68,55,8,49,44,22,24,76,32,82,85,31,68,56,32,51,64,69,65,58,67,81,78,77,75,73,88,70,83,77,77,88,79,82,85,66,91,76,78,76,76,86,74,88,80,83,89,79,93,79,85,82,90,79,91,83,84,88,80,91,80,90,83,90,82,92,87,134

Sequence (185 aa):
MITPKQAAAILTKINLHHGNMPIDDFALATFLEEIDPHVTVDECMEAVRSYYAQNAGDKWLTAGKINAMVRAKRDALRPSDWQVQEESRQLEEVLGRVLTPDEFWWFRRARRGLLSLERSARAALEPASEERRLIAVKPRVECSGSRGLSQLSAADFGLRGVLESSHAPNREIMGSNTQEKGEHE